Protein AF-A0A3M1QAC5-F1 (afdb_monomer_lite)

pLDDT: mean 82.65, std 20.62, range [29.58, 98.56]

Sequence (213 aa):
MLVIYGDDQDYAYTWHRGIADINNDGLWEVVIPATRYFSWGKYMLVSPFDVDGDGITQLPDNCPLVANADQADADGDGRGDACATDWDGDGIDDAGDCAPATSRGGPPGPVEGLTYSAGSTSEITWQPAAFADRYDVLRGDVAGLASGDYGACRTAEDPDPTDTVFDDLEVPPAGTAWTWLVRARNDTCGLAGSWGTTSSGDERVNVNPAGCP

Structure (mmCIF, N/CA/C/O backbone):
data_AF-A0A3M1QAC5-F1
#
_entry.id   AF-A0A3M1QAC5-F1
#
loop_
_atom_site.group_PDB
_atom_site.id
_atom_site.type_symbol
_atom_site.label_atom_id
_atom_site.label_alt_id
_atom_site.label_comp_id
_atom_site.label_asym_id
_atom_site.label_entity_id
_atom_site.label_seq_id
_atom_site.pdbx_PDB_ins_code
_atom_site.Cartn_x
_atom_site.Cartn_y
_atom_site.Cartn_z
_atom_site.occupancy
_atom_site.B_iso_or_equiv
_atom_site.auth_seq_id
_atom_site.auth_comp_id
_atom_site.auth_asym_id
_atom_site.auth_atom_id
_atom_site.pdbx_PDB_model_num
ATOM 1 N N . MET A 1 1 ? 32.054 -16.516 4.686 1.00 35.59 1 MET A N 1
ATOM 2 C CA . MET A 1 1 ? 33.483 -16.863 4.905 1.00 35.59 1 MET A CA 1
ATOM 3 C C . MET A 1 1 ? 34.324 -15.666 4.490 1.00 35.59 1 MET A C 1
ATOM 5 O O . MET A 1 1 ? 34.122 -15.168 3.396 1.00 35.59 1 MET A O 1
ATOM 9 N N . LEU A 1 2 ? 35.207 -15.177 5.361 1.00 29.58 2 LEU A N 1
ATOM 10 C CA . LEU A 1 2 ? 36.045 -13.996 5.128 1.00 29.58 2 LEU A CA 1
ATOM 11 C C . LEU A 1 2 ? 37.332 -14.376 4.379 1.00 29.58 2 LEU A C 1
ATOM 13 O O . LEU A 1 2 ? 38.021 -15.304 4.797 1.00 29.58 2 LEU A O 1
ATOM 17 N N . VAL A 1 3 ? 37.698 -13.624 3.338 1.00 34.47 3 VAL A N 1
ATOM 18 C CA . VAL A 1 3 ? 39.048 -13.649 2.750 1.00 34.47 3 VAL A CA 1
ATOM 19 C C . VAL A 1 3 ? 39.591 -12.219 2.746 1.00 34.47 3 VAL A C 1
ATOM 21 O O . VAL A 1 3 ? 39.020 -11.347 2.101 1.00 34.47 3 VAL A O 1
ATOM 24 N N . ILE A 1 4 ? 40.684 -11.982 3.479 1.00 33.12 4 ILE A N 1
ATOM 25 C CA . ILE A 1 4 ? 41.440 -10.717 3.502 1.00 33.12 4 ILE A CA 1
ATOM 26 C C . ILE A 1 4 ? 42.822 -10.978 2.895 1.00 33.12 4 ILE A C 1
ATOM 28 O O . ILE A 1 4 ? 43.464 -11.963 3.257 1.00 33.12 4 ILE A O 1
ATOM 32 N N . TYR A 1 5 ? 43.315 -10.059 2.062 1.00 34.28 5 TYR A N 1
ATOM 33 C CA . TYR A 1 5 ? 44.754 -9.859 1.857 1.00 34.28 5 TYR A CA 1
ATOM 34 C C . TYR A 1 5 ? 45.110 -8.389 2.116 1.00 34.28 5 TYR A C 1
ATOM 36 O O . TYR A 1 5 ? 44.305 -7.503 1.835 1.00 34.28 5 TYR A O 1
ATOM 44 N N . GLY A 1 6 ? 46.272 -8.178 2.741 1.00 30.28 6 GLY A N 1
ATOM 45 C CA . GLY A 1 6 ? 46.734 -6.901 3.285 1.00 30.28 6 GLY A CA 1
ATOM 46 C C . GLY A 1 6 ? 47.490 -6.012 2.297 1.00 30.28 6 GLY A C 1
ATOM 47 O O . GLY A 1 6 ? 47.928 -6.463 1.241 1.00 30.28 6 GLY A O 1
ATOM 48 N N . ASP A 1 7 ? 47.620 -4.751 2.699 1.00 49.81 7 ASP A N 1
ATOM 49 C CA . ASP A 1 7 ? 48.444 -3.711 2.082 1.00 49.81 7 ASP A CA 1
ATOM 50 C C . ASP A 1 7 ? 49.922 -3.945 2.428 1.00 49.81 7 ASP A C 1
ATOM 52 O O . ASP A 1 7 ? 50.220 -4.282 3.574 1.00 49.81 7 ASP A O 1
ATOM 56 N N . ASP A 1 8 ? 50.826 -3.774 1.465 1.00 36.59 8 ASP A N 1
ATOM 57 C CA . ASP A 1 8 ? 52.083 -3.071 1.718 1.00 36.59 8 ASP A CA 1
ATOM 58 C C . ASP A 1 8 ? 52.856 -2.782 0.423 1.00 36.59 8 ASP A C 1
ATOM 60 O O . ASP A 1 8 ? 52.757 -3.477 -0.588 1.00 36.59 8 ASP A O 1
ATOM 64 N N . GLN A 1 9 ? 53.626 -1.704 0.527 1.00 42.81 9 GLN A N 1
ATOM 65 C CA . GLN A 1 9 ? 54.637 -1.164 -0.376 1.00 42.81 9 GLN A CA 1
ATOM 66 C C . GLN A 1 9 ? 55.294 -2.174 -1.343 1.00 42.81 9 GLN A C 1
ATOM 68 O O . GLN A 1 9 ? 55.731 -3.254 -0.956 1.00 42.81 9 GLN A O 1
ATOM 73 N N . ASP A 1 10 ? 55.509 -1.692 -2.570 1.00 38.03 10 ASP A N 1
ATOM 74 C CA . ASP A 1 10 ? 56.452 -2.197 -3.574 1.00 38.03 10 ASP A CA 1
ATOM 75 C C . ASP A 1 10 ? 56.088 -3.468 -4.382 1.00 38.03 10 ASP A C 1
ATOM 77 O O . ASP A 1 10 ? 56.194 -4.612 -3.958 1.00 38.03 10 ASP A O 1
ATOM 81 N N . TYR A 1 11 ? 55.787 -3.209 -5.664 1.00 39.69 11 TYR A N 1
ATOM 82 C CA . TYR A 1 11 ? 56.046 -4.050 -6.842 1.00 39.69 11 TYR A CA 1
ATOM 83 C C . TYR A 1 11 ? 55.678 -5.548 -6.783 1.00 39.69 11 TYR A C 1
ATOM 85 O O . TYR A 1 11 ? 56.567 -6.393 -6.788 1.00 39.69 11 TYR A O 1
ATOM 93 N N . ALA A 1 12 ? 54.395 -5.900 -6.942 1.00 30.38 12 ALA A N 1
ATOM 94 C CA . ALA A 1 12 ? 53.979 -7.095 -7.701 1.00 30.38 12 ALA A CA 1
ATOM 95 C C . ALA A 1 12 ? 52.454 -7.157 -7.891 1.00 30.38 12 ALA A C 1
ATOM 97 O O . ALA A 1 12 ? 51.683 -7.096 -6.940 1.00 30.38 12 ALA A O 1
ATOM 98 N N . TYR A 1 13 ? 52.013 -7.331 -9.138 1.00 35.19 13 TYR A N 1
ATOM 99 C CA . TYR A 1 13 ? 50.622 -7.627 -9.480 1.00 35.19 13 TYR A CA 1
ATOM 100 C C . TYR A 1 13 ? 50.235 -9.032 -8.992 1.00 35.19 13 TYR A C 1
ATOM 102 O O . TYR A 1 13 ? 50.780 -10.012 -9.497 1.00 35.19 13 TYR A O 1
ATOM 110 N N . THR A 1 14 ? 49.239 -9.145 -8.108 1.00 30.45 14 THR A N 1
ATOM 111 C CA . THR A 1 14 ? 48.529 -10.412 -7.848 1.00 30.45 14 THR A CA 1
ATOM 112 C C . THR A 1 14 ? 47.075 -10.157 -7.433 1.00 30.45 14 THR A C 1
ATOM 114 O O . THR A 1 14 ? 46.762 -9.171 -6.781 1.00 30.45 14 THR A O 1
ATOM 117 N N . TRP A 1 15 ? 46.175 -11.014 -7.914 1.00 30.78 15 TRP A N 1
ATOM 118 C CA . TRP A 1 15 ? 44.731 -10.801 -8.032 1.00 30.78 15 TRP A CA 1
ATOM 119 C C . TRP A 1 15 ? 43.967 -10.879 -6.700 1.00 30.78 15 TRP A C 1
ATOM 121 O O . TRP A 1 15 ? 44.097 -11.868 -5.984 1.00 30.78 15 TRP A O 1
ATOM 131 N N . HIS A 1 16 ? 43.062 -9.926 -6.441 1.00 39.56 16 HIS A N 1
ATOM 132 C CA . HIS A 1 16 ? 42.044 -10.040 -5.389 1.00 39.56 16 HIS A CA 1
ATOM 133 C C . HIS A 1 16 ? 40.655 -10.095 -6.033 1.00 39.56 16 HIS A C 1
ATOM 135 O O . HIS A 1 16 ? 40.128 -9.078 -6.474 1.00 39.56 16 HIS A O 1
ATOM 141 N N . ARG A 1 17 ? 40.082 -11.298 -6.140 1.00 45.41 17 ARG A N 1
ATOM 142 C CA . ARG A 1 17 ? 38.654 -11.502 -6.417 1.00 45.41 17 ARG A CA 1
ATOM 143 C C . ARG A 1 17 ? 38.055 -12.118 -5.160 1.00 45.41 17 ARG A C 1
ATOM 145 O O . ARG A 1 17 ? 38.325 -13.282 -4.873 1.00 45.41 17 ARG A O 1
ATOM 152 N N . GLY A 1 18 ? 37.328 -11.323 -4.384 1.00 50.09 18 GLY A N 1
ATOM 153 C CA . GLY A 1 18 ? 36.496 -11.837 -3.300 1.00 50.09 18 GLY A CA 1
ATOM 154 C C . GLY A 1 18 ? 35.123 -12.152 -3.873 1.00 50.09 18 GLY A C 1
ATOM 155 O O . GLY A 1 18 ? 34.502 -11.255 -4.433 1.00 50.09 18 GLY A O 1
ATOM 156 N N . ILE A 1 19 ? 34.700 -13.410 -3.788 1.00 53.22 19 ILE A N 1
ATOM 157 C CA . ILE A 1 19 ? 33.322 -13.818 -4.058 1.00 53.22 19 ILE A CA 1
ATOM 158 C C . ILE A 1 19 ? 32.710 -14.110 -2.687 1.00 53.22 19 ILE A C 1
ATOM 160 O O . ILE A 1 19 ? 33.187 -15.009 -1.989 1.00 53.22 19 ILE A O 1
ATOM 164 N N . ALA A 1 20 ? 31.740 -13.316 -2.259 1.00 58.91 20 ALA A N 1
ATOM 165 C CA . ALA A 1 20 ? 31.074 -13.468 -0.970 1.00 58.91 20 ALA A CA 1
ATOM 166 C C . ALA A 1 20 ? 29.625 -13.044 -1.136 1.00 58.91 20 ALA A C 1
ATOM 168 O O . ALA A 1 20 ? 29.433 -12.020 -1.763 1.00 58.91 20 ALA A O 1
ATOM 169 N N . ASP A 1 21 ? 28.704 -13.824 -0.567 1.00 57.31 21 ASP A N 1
ATOM 170 C CA . ASP A 1 21 ? 27.307 -13.449 -0.323 1.00 57.31 21 ASP A CA 1
ATOM 171 C C . ASP A 1 21 ? 27.286 -12.427 0.832 1.00 57.31 21 ASP A C 1
ATOM 173 O O . ASP A 1 21 ? 27.441 -12.801 2.004 1.00 57.31 21 ASP A O 1
ATOM 177 N N . ILE A 1 22 ? 27.313 -11.131 0.509 1.00 59.62 22 ILE A N 1
ATOM 178 C CA . ILE A 1 22 ? 27.511 -10.045 1.489 1.00 59.62 22 ILE A CA 1
ATOM 179 C C . ILE A 1 22 ? 26.185 -9.660 2.150 1.00 59.62 22 ILE A C 1
ATOM 181 O O . ILE A 1 22 ? 26.189 -9.257 3.318 1.00 59.62 22 ILE A O 1
ATOM 185 N N . ASN A 1 23 ? 25.069 -9.793 1.437 1.00 53.09 23 ASN A N 1
ATOM 186 C CA . ASN A 1 23 ? 23.731 -9.444 1.915 1.00 53.09 23 ASN A CA 1
ATOM 187 C C . ASN A 1 23 ? 22.867 -10.666 2.311 1.00 53.09 23 ASN A C 1
ATOM 189 O O . ASN A 1 23 ? 21.775 -10.475 2.845 1.00 53.09 23 ASN A O 1
ATOM 193 N N . ASN A 1 24 ? 23.381 -11.892 2.160 1.00 52.00 24 ASN A N 1
ATOM 194 C CA . ASN A 1 24 ? 22.738 -13.161 2.513 1.00 52.00 24 ASN A CA 1
ATOM 195 C C . ASN A 1 24 ? 21.430 -13.420 1.740 1.00 52.00 24 ASN A C 1
ATOM 197 O O . ASN A 1 24 ? 20.469 -13.955 2.305 1.00 52.00 24 ASN A O 1
ATOM 201 N N . ASP A 1 25 ? 21.395 -13.044 0.459 1.00 63.62 25 ASP A N 1
ATOM 202 C CA . ASP A 1 25 ? 20.285 -13.316 -0.465 1.00 63.62 25 ASP A CA 1
ATOM 203 C C . ASP A 1 25 ? 20.461 -14.631 -1.257 1.00 63.62 25 ASP A C 1
ATOM 205 O O . ASP A 1 25 ? 19.557 -15.065 -1.976 1.00 63.62 25 ASP A O 1
ATOM 209 N N . GLY A 1 26 ? 21.592 -15.320 -1.069 1.00 59.00 26 GLY A N 1
ATOM 210 C CA . GLY A 1 26 ? 21.917 -16.573 -1.746 1.00 59.00 26 GLY A CA 1
ATOM 211 C C . GLY A 1 26 ? 22.586 -16.395 -3.111 1.00 59.00 26 GLY A C 1
ATOM 212 O O . GLY A 1 26 ? 22.911 -17.402 -3.756 1.00 59.00 26 GLY A O 1
ATOM 213 N N . LEU A 1 27 ? 22.828 -15.158 -3.552 1.00 56.38 27 LEU A N 1
ATOM 214 C CA . LEU A 1 27 ? 23.652 -14.817 -4.704 1.00 56.38 27 LEU A CA 1
ATOM 215 C C . LEU A 1 27 ? 25.063 -14.443 -4.241 1.00 56.38 27 LEU A C 1
ATOM 217 O O . LEU A 1 27 ? 25.310 -14.024 -3.120 1.00 56.38 27 LEU A O 1
ATOM 221 N N . TRP A 1 28 ? 26.040 -14.673 -5.112 1.00 59.53 28 TRP A N 1
ATOM 222 C CA . TRP A 1 28 ? 27.439 -14.417 -4.794 1.00 59.53 28 TRP A CA 1
ATOM 223 C C . TRP A 1 28 ? 27.892 -13.101 -5.433 1.00 59.53 28 TRP A C 1
ATOM 225 O O . TRP A 1 28 ? 27.991 -13.024 -6.660 1.00 59.53 28 TRP A O 1
ATOM 235 N N . GLU A 1 29 ? 28.247 -12.090 -4.641 1.00 63.06 29 GLU A N 1
ATOM 236 C CA . GLU A 1 29 ? 28.743 -10.812 -5.156 1.00 63.06 29 GLU A CA 1
ATOM 237 C C . GLU A 1 29 ? 30.256 -10.834 -5.423 1.00 63.06 29 GLU A C 1
ATOM 239 O O . GLU A 1 29 ? 31.039 -11.509 -4.746 1.00 63.06 29 GLU A O 1
ATOM 244 N N . VAL A 1 30 ? 30.694 -10.065 -6.430 1.00 59.97 30 VAL A N 1
ATOM 245 C CA . VAL A 1 30 ? 32.108 -9.936 -6.814 1.00 59.97 30 VAL A CA 1
ATOM 246 C C . VAL A 1 30 ? 32.674 -8.610 -6.314 1.00 59.97 30 VAL A C 1
ATOM 248 O O . VAL A 1 30 ? 32.298 -7.535 -6.779 1.00 59.97 30 VAL A O 1
ATOM 251 N N . VAL A 1 31 ? 33.674 -8.683 -5.437 1.00 53.50 31 VAL A N 1
ATOM 252 C CA . VAL A 1 31 ? 34.461 -7.523 -5.004 1.00 53.50 31 VAL A CA 1
ATOM 253 C C . VAL A 1 31 ? 35.668 -7.363 -5.931 1.00 53.50 31 VAL A C 1
ATOM 255 O O . VAL A 1 31 ? 36.610 -8.160 -5.874 1.00 53.50 31 VAL A O 1
ATOM 258 N N . ILE A 1 32 ? 35.654 -6.333 -6.786 1.00 49.81 32 ILE A N 1
ATOM 259 C CA . ILE A 1 32 ? 36.793 -5.971 -7.645 1.00 49.81 32 ILE A CA 1
ATOM 260 C C . ILE A 1 32 ? 37.495 -4.730 -7.067 1.00 49.81 32 ILE A C 1
ATOM 262 O O . ILE A 1 32 ? 36.862 -3.680 -6.930 1.00 49.81 32 ILE A O 1
ATOM 266 N N . PRO A 1 33 ? 38.805 -4.780 -6.761 1.00 44.31 33 PRO A N 1
ATOM 267 C CA . PRO A 1 33 ? 39.559 -3.580 -6.419 1.00 44.31 33 PRO A CA 1
ATOM 268 C C . PRO A 1 33 ? 39.770 -2.722 -7.675 1.00 44.31 33 PRO A C 1
ATOM 270 O O . PRO A 1 33 ? 40.440 -3.128 -8.630 1.00 44.31 33 PRO A O 1
ATOM 273 N N . ALA A 1 34 ? 39.205 -1.515 -7.686 1.00 44.12 34 ALA A N 1
ATOM 274 C CA . ALA A 1 34 ? 39.402 -0.553 -8.763 1.00 44.12 34 ALA A CA 1
ATOM 275 C C . ALA A 1 34 ? 40.861 -0.063 -8.769 1.00 44.12 34 ALA A C 1
ATOM 277 O O . ALA A 1 34 ? 41.242 0.789 -7.975 1.00 44.12 34 ALA A O 1
ATOM 278 N N . THR A 1 35 ? 41.694 -0.578 -9.674 1.00 45.44 35 THR A N 1
ATOM 279 C CA . THR A 1 35 ? 43.112 -0.178 -9.766 1.00 45.44 35 THR A CA 1
ATOM 280 C C . THR A 1 35 ? 43.406 0.889 -10.824 1.00 45.44 35 THR A C 1
ATOM 282 O O . THR A 1 35 ? 44.578 1.107 -11.122 1.00 45.44 35 THR A O 1
ATOM 285 N N . ARG A 1 36 ? 42.415 1.601 -11.399 1.00 44.81 36 ARG A N 1
ATOM 286 C CA . ARG A 1 36 ? 42.717 2.607 -12.450 1.00 44.81 36 ARG A CA 1
ATOM 287 C C . ARG A 1 36 ? 41.940 3.927 -12.534 1.00 44.81 36 ARG A C 1
ATOM 289 O O . ARG A 1 36 ? 42.232 4.650 -13.479 1.00 44.81 36 ARG A O 1
ATOM 296 N N . TYR A 1 37 ? 41.049 4.313 -11.614 1.00 45.47 37 TYR A N 1
ATOM 297 C CA . TYR A 1 37 ? 40.271 5.548 -11.863 1.00 45.47 37 TYR A CA 1
ATOM 298 C C . TYR A 1 37 ? 40.165 6.622 -10.777 1.00 45.47 37 TYR A C 1
ATOM 300 O O . TYR A 1 37 ? 39.909 7.759 -11.155 1.00 45.47 37 TYR A O 1
ATOM 308 N N . PHE A 1 38 ? 40.435 6.380 -9.488 1.00 42.06 38 PHE A N 1
ATOM 309 C CA . PHE A 1 38 ? 40.300 7.455 -8.490 1.00 42.06 38 PHE A CA 1
ATOM 310 C C . PHE A 1 38 ? 41.330 7.346 -7.360 1.00 42.06 38 PHE A C 1
ATOM 312 O O . PHE A 1 38 ? 41.546 6.279 -6.795 1.00 42.06 38 PHE A O 1
ATOM 319 N N . SER A 1 39 ? 41.989 8.465 -7.050 1.00 45.19 39 SER A N 1
ATOM 320 C CA . SER A 1 39 ? 43.129 8.576 -6.126 1.00 45.19 39 SER A CA 1
ATOM 321 C C . SER A 1 39 ? 42.757 8.644 -4.639 1.00 45.19 39 SER A C 1
ATOM 323 O O . SER A 1 39 ? 43.615 8.936 -3.812 1.00 45.19 39 SER A O 1
ATOM 325 N N . TRP A 1 40 ? 41.510 8.341 -4.278 1.00 35.62 40 TRP A N 1
ATOM 326 C CA . TRP A 1 40 ? 41.069 8.191 -2.891 1.00 35.62 40 TRP A CA 1
ATOM 327 C C . TRP A 1 40 ? 40.097 7.011 -2.857 1.00 35.62 40 TRP A C 1
ATOM 329 O O . TRP A 1 40 ? 39.046 7.058 -3.492 1.00 35.62 40 TRP A O 1
ATOM 339 N N . GLY A 1 41 ? 40.519 5.911 -2.230 1.00 48.66 41 GLY A N 1
ATOM 340 C CA . GLY A 1 41 ? 39.926 4.585 -2.405 1.00 48.66 41 GLY A CA 1
ATOM 341 C C . GLY A 1 41 ? 38.413 4.518 -2.188 1.00 48.66 41 GLY A C 1
ATOM 342 O O . GLY A 1 41 ? 37.883 5.094 -1.241 1.00 48.66 41 GLY A O 1
ATOM 343 N N . LYS A 1 42 ? 37.726 3.757 -3.045 1.00 47.56 42 LYS A N 1
ATOM 344 C CA . LYS A 1 42 ? 36.393 3.212 -2.766 1.00 47.56 42 LYS A CA 1
ATOM 345 C C . LYS A 1 42 ? 36.095 2.047 -3.713 1.00 47.56 42 LYS A C 1
ATOM 347 O O . LYS A 1 42 ? 36.255 2.164 -4.923 1.00 47.56 42 LYS A O 1
ATOM 352 N N . TYR A 1 43 ? 35.721 0.915 -3.131 1.00 43.44 43 TYR A N 1
ATOM 353 C CA . TYR A 1 43 ? 35.305 -0.312 -3.809 1.00 43.44 43 TYR A CA 1
ATOM 354 C C . TYR A 1 43 ? 34.039 -0.060 -4.649 1.00 43.44 43 TYR A C 1
ATOM 356 O O . TYR A 1 43 ? 33.152 0.659 -4.192 1.00 43.44 43 TYR A O 1
ATOM 364 N N . MET A 1 44 ? 33.940 -0.647 -5.849 1.00 43.44 44 MET A N 1
ATOM 365 C CA . MET A 1 44 ? 32.671 -0.741 -6.582 1.00 43.44 44 MET A CA 1
ATOM 366 C C . MET A 1 44 ? 32.021 -2.080 -6.242 1.00 43.44 44 MET A C 1
ATOM 368 O O . MET A 1 44 ? 32.604 -3.133 -6.496 1.00 43.44 44 MET A O 1
ATOM 372 N N . LEU A 1 45 ? 30.832 -2.022 -5.650 1.00 48.41 45 LEU A N 1
ATOM 373 C CA . LEU A 1 45 ? 29.946 -3.167 -5.499 1.00 48.41 45 LEU A CA 1
ATOM 374 C C . LEU A 1 45 ? 29.141 -3.260 -6.798 1.00 48.41 45 LEU A C 1
ATOM 376 O O . LEU A 1 45 ? 28.384 -2.345 -7.108 1.00 48.41 45 LEU A O 1
ATOM 380 N N . VAL A 1 46 ? 29.345 -4.316 -7.583 1.00 49.69 46 VAL A N 1
ATOM 381 C CA . VAL A 1 46 ? 28.415 -4.668 -8.662 1.00 49.69 46 VAL A CA 1
ATOM 382 C C . VAL A 1 46 ? 27.503 -5.726 -8.069 1.00 49.69 46 VAL A C 1
ATOM 384 O O . VAL A 1 46 ? 27.908 -6.881 -7.951 1.00 49.69 46 VAL A O 1
ATOM 387 N N . SER A 1 47 ? 26.318 -5.312 -7.628 1.00 54.16 47 SER A N 1
ATOM 388 C CA . SER A 1 47 ? 25.258 -6.265 -7.320 1.00 54.16 47 SER A CA 1
ATOM 389 C C . SER A 1 47 ? 24.728 -6.797 -8.656 1.00 54.16 47 SER A C 1
ATOM 391 O O . SER A 1 47 ? 24.300 -5.985 -9.477 1.00 54.16 47 SER A O 1
ATOM 393 N N . PRO A 1 48 ? 24.785 -8.111 -8.934 1.00 66.12 48 PRO A N 1
ATOM 394 C CA . PRO A 1 48 ? 24.213 -8.700 -10.143 1.00 66.12 48 PRO A CA 1
ATOM 395 C C . PRO A 1 48 ? 22.684 -8.842 -10.042 1.00 66.12 48 PRO A C 1
ATOM 397 O O . PRO A 1 48 ? 22.124 -9.764 -10.624 1.00 66.12 48 PRO A O 1
ATOM 400 N N . PHE A 1 49 ? 22.026 -7.983 -9.262 1.00 78.50 49 PHE A N 1
ATOM 401 C CA . PHE A 1 49 ? 20.590 -8.055 -9.051 1.00 78.50 49 PHE A CA 1
ATOM 402 C C . PHE A 1 49 ? 19.860 -7.708 -10.350 1.00 78.50 49 PHE A C 1
ATOM 404 O O . PHE A 1 49 ? 20.317 -6.863 -11.122 1.00 78.50 49 PHE A O 1
ATOM 411 N N . ASP A 1 50 ? 18.762 -8.407 -10.572 1.00 87.81 50 ASP A N 1
ATOM 412 C CA . ASP A 1 50 ? 17.816 -8.276 -11.674 1.00 87.81 50 ASP A CA 1
ATOM 413 C C . ASP A 1 50 ? 16.454 -8.355 -10.970 1.00 87.81 50 ASP A C 1
ATOM 415 O O . ASP A 1 50 ? 16.040 -9.434 -10.535 1.00 87.81 50 ASP A O 1
ATOM 419 N N . VAL A 1 51 ? 15.892 -7.186 -10.640 1.00 89.31 51 VAL A N 1
ATOM 420 C CA . VAL A 1 51 ? 14.707 -7.064 -9.773 1.00 89.31 51 VAL A CA 1
ATOM 421 C C . VAL A 1 51 ? 13.464 -7.557 -10.499 1.00 89.31 51 VAL A C 1
ATOM 423 O O . VAL A 1 51 ? 12.603 -8.185 -9.882 1.00 89.31 51 VAL A O 1
ATOM 426 N N . ASP A 1 52 ? 13.356 -7.241 -11.783 1.00 92.00 52 ASP A N 1
ATOM 427 C CA . ASP A 1 52 ? 12.168 -7.477 -12.594 1.00 92.00 52 ASP A CA 1
ATOM 428 C C . ASP A 1 52 ? 12.244 -8.783 -13.404 1.00 92.00 52 ASP A C 1
ATOM 430 O O . ASP A 1 52 ? 11.222 -9.275 -13.893 1.00 92.00 52 ASP A O 1
ATOM 434 N N . GLY A 1 53 ? 13.417 -9.421 -13.441 1.00 94.31 53 GLY A N 1
ATOM 435 C CA . GLY A 1 53 ? 13.635 -10.758 -13.973 1.00 94.31 53 GLY A CA 1
ATOM 436 C C . GLY A 1 53 ? 13.691 -10.804 -15.495 1.00 94.31 53 GLY A C 1
ATOM 437 O O . GLY A 1 53 ? 13.346 -11.840 -16.080 1.00 94.31 53 GLY A O 1
ATOM 438 N N . ASP A 1 54 ? 14.077 -9.708 -16.143 1.00 95.75 54 ASP A N 1
ATOM 439 C CA . ASP A 1 54 ? 14.098 -9.590 -17.601 1.00 95.75 54 ASP A CA 1
ATOM 440 C C . ASP A 1 54 ? 15.412 -10.082 -18.247 1.00 95.75 54 ASP A C 1
ATOM 442 O O . ASP A 1 54 ? 15.485 -10.289 -19.465 1.00 95.75 54 ASP A O 1
ATOM 446 N N . GLY A 1 55 ? 16.424 -10.382 -17.424 1.00 92.94 55 GLY A N 1
ATOM 447 C CA . GLY A 1 55 ? 17.740 -10.856 -17.838 1.00 92.94 55 GLY A CA 1
ATOM 448 C C . GLY A 1 55 ? 18.809 -9.764 -17.957 1.00 92.94 55 GLY A C 1
ATOM 449 O O . GLY A 1 55 ? 19.945 -10.088 -18.337 1.00 92.94 55 GLY A O 1
ATOM 450 N N . ILE A 1 56 ? 18.489 -8.511 -17.632 1.00 90.31 56 ILE A N 1
ATOM 451 C CA . ILE A 1 56 ? 19.391 -7.362 -17.560 1.00 90.31 56 ILE A CA 1
ATOM 452 C C . ILE A 1 56 ? 19.590 -6.984 -16.085 1.00 90.31 56 ILE A C 1
ATOM 454 O O . ILE A 1 56 ? 18.691 -7.029 -15.259 1.00 90.31 56 ILE A O 1
ATOM 458 N N . THR A 1 57 ? 20.828 -6.677 -15.690 1.00 89.00 57 THR A N 1
ATOM 459 C CA . THR A 1 57 ? 21.092 -6.287 -14.296 1.00 89.00 57 THR A CA 1
ATOM 460 C C . THR A 1 57 ? 20.783 -4.813 -14.066 1.00 89.00 57 THR A C 1
ATOM 462 O O . THR A 1 57 ? 20.922 -4.003 -14.973 1.00 89.00 57 THR A O 1
ATOM 465 N N . GLN A 1 58 ? 20.505 -4.433 -12.817 1.00 84.19 58 GLN A N 1
ATOM 466 C CA . GLN A 1 58 ? 20.073 -3.077 -12.425 1.00 84.19 58 GLN A CA 1
ATOM 467 C C . GLN A 1 58 ? 20.942 -1.905 -12.927 1.00 84.19 58 GLN A C 1
ATOM 469 O O . GLN A 1 58 ? 20.481 -0.772 -12.969 1.00 84.19 58 GLN A O 1
ATOM 474 N N . LEU A 1 59 ? 22.230 -2.126 -13.221 1.00 86.06 59 LEU A N 1
ATOM 475 C CA . LEU A 1 59 ? 23.138 -1.055 -13.661 1.00 86.06 59 LEU A CA 1
ATOM 476 C C . LEU A 1 59 ? 23.017 -0.714 -15.157 1.00 86.06 59 LEU A C 1
ATOM 478 O O . LEU A 1 59 ? 23.032 0.474 -15.474 1.00 86.06 59 LEU A O 1
ATOM 482 N N . PRO A 1 60 ? 23.022 -1.693 -16.085 1.00 91.56 60 PRO A N 1
ATOM 483 C CA . PRO A 1 60 ? 22.758 -1.436 -17.503 1.00 91.56 60 PRO A CA 1
ATOM 484 C C . PRO A 1 60 ? 21.277 -1.291 -17.867 1.00 91.56 60 PRO A C 1
ATOM 486 O O . PRO A 1 60 ? 21.017 -0.898 -18.999 1.00 91.56 60 PRO A O 1
ATOM 489 N N . ASP A 1 61 ? 20.361 -1.627 -16.963 1.00 94.44 61 ASP A N 1
ATOM 490 C CA . ASP A 1 61 ? 18.923 -1.623 -17.212 1.00 94.44 61 ASP A CA 1
ATOM 491 C C . ASP A 1 61 ? 18.337 -0.203 -17.311 1.00 94.44 61 ASP A C 1
ATOM 493 O O . ASP A 1 61 ? 18.497 0.613 -16.397 1.00 94.44 61 ASP A O 1
ATOM 497 N N . ASN A 1 62 ? 17.674 0.102 -18.429 1.00 96.62 62 ASN A N 1
ATOM 498 C CA . ASN A 1 62 ? 16.988 1.377 -18.642 1.00 96.62 62 ASN A CA 1
ATOM 499 C C . ASN A 1 62 ? 15.566 1.428 -18.049 1.00 96.62 62 ASN A C 1
ATOM 501 O O . ASN A 1 62 ? 14.972 2.509 -18.044 1.00 96.62 62 ASN A O 1
ATOM 505 N N . CYS A 1 63 ? 15.055 0.317 -17.509 1.00 96.62 63 CYS A N 1
ATOM 506 C CA . CYS A 1 63 ? 13.829 0.233 -16.715 1.00 96.62 63 CYS A CA 1
ATOM 507 C C . CYS A 1 63 ? 13.983 -0.738 -15.528 1.00 96.62 63 CYS A C 1
ATOM 509 O O . CYS A 1 63 ? 13.320 -1.764 -15.499 1.00 96.62 63 CYS A O 1
ATOM 511 N N . PRO A 1 64 ? 14.745 -0.383 -14.475 1.00 92.88 64 PRO A N 1
ATOM 512 C CA . PRO A 1 64 ? 15.192 -1.326 -13.437 1.00 92.88 64 PRO A CA 1
ATOM 513 C C . PRO A 1 64 ? 14.108 -2.077 -12.640 1.00 92.88 64 PRO A C 1
ATOM 515 O O . PRO A 1 64 ? 14.438 -2.957 -11.841 1.00 92.88 64 PRO A O 1
ATOM 518 N N . LEU A 1 65 ? 12.844 -1.669 -12.760 1.00 93.19 65 LEU A N 1
ATOM 519 C CA . LEU A 1 65 ? 11.691 -2.222 -12.045 1.00 93.19 65 LEU A CA 1
ATOM 520 C C . LEU A 1 65 ? 10.598 -2.749 -12.995 1.00 93.19 65 LEU A C 1
ATOM 522 O O . LEU A 1 65 ? 9.597 -3.290 -12.522 1.00 93.19 65 LEU A O 1
ATOM 526 N N . VAL A 1 66 ? 10.768 -2.601 -14.313 1.00 95.44 66 VAL A N 1
ATOM 527 C CA . VAL A 1 66 ? 9.759 -2.930 -15.326 1.00 95.44 66 VAL A CA 1
ATOM 528 C C . VAL A 1 66 ? 10.406 -3.719 -16.455 1.00 95.44 66 VAL A C 1
ATOM 530 O O . VAL A 1 66 ? 10.974 -3.144 -17.380 1.00 95.44 66 VAL A O 1
ATOM 533 N N . ALA A 1 67 ? 10.182 -5.033 -16.425 1.00 96.69 67 ALA A N 1
ATOM 534 C CA . ALA A 1 67 ? 10.832 -5.976 -17.323 1.00 96.69 67 ALA A CA 1
ATOM 535 C C . ALA A 1 67 ? 10.712 -5.595 -18.809 1.00 96.69 67 ALA A C 1
ATOM 537 O O . ALA A 1 67 ? 9.616 -5.609 -19.389 1.00 96.69 67 ALA A O 1
ATOM 538 N N . ASN A 1 68 ? 11.852 -5.346 -19.454 1.00 97.50 68 ASN A N 1
ATOM 539 C CA . ASN A 1 68 ? 11.957 -4.954 -20.853 1.00 97.50 68 ASN A CA 1
ATOM 540 C C . ASN A 1 68 ? 13.261 -5.476 -21.482 1.00 97.50 68 ASN A C 1
ATOM 542 O O . ASN A 1 68 ? 14.151 -4.728 -21.881 1.00 97.50 68 ASN A O 1
ATOM 546 N N . ALA A 1 69 ? 13.330 -6.797 -21.671 1.00 97.69 69 ALA A N 1
ATOM 547 C CA . ALA A 1 69 ? 14.533 -7.495 -22.139 1.00 97.69 69 ALA A CA 1
ATOM 548 C C . ALA A 1 69 ? 15.118 -7.007 -23.487 1.00 97.69 69 ALA A C 1
ATOM 550 O O . ALA A 1 69 ? 16.252 -7.348 -23.835 1.00 97.69 69 ALA A O 1
ATOM 551 N N . ASP A 1 70 ? 14.352 -6.271 -24.300 1.00 98.06 70 ASP A N 1
ATOM 552 C CA . ASP A 1 70 ? 14.828 -5.654 -25.543 1.00 98.06 70 ASP A CA 1
ATOM 553 C C . ASP A 1 70 ? 15.493 -4.283 -25.341 1.00 98.06 70 ASP A C 1
ATOM 555 O O . ASP A 1 70 ? 16.153 -3.798 -26.266 1.00 98.06 70 ASP A O 1
ATOM 559 N N . GLN A 1 71 ? 15.358 -3.703 -24.143 1.00 97.88 71 GLN A N 1
ATOM 560 C CA . GLN A 1 71 ? 15.912 -2.424 -23.702 1.00 97.88 71 GLN A CA 1
ATOM 561 C C . GLN A 1 71 ? 15.600 -1.302 -24.700 1.00 97.88 71 GLN A C 1
ATOM 563 O O . GLN A 1 71 ? 16.440 -0.445 -24.986 1.00 97.88 71 GLN A O 1
ATOM 568 N N . ALA A 1 72 ? 14.395 -1.333 -25.280 1.00 98.56 72 ALA A N 1
ATOM 569 C CA . ALA A 1 72 ? 13.946 -0.315 -26.219 1.00 98.56 72 ALA A CA 1
ATOM 570 C C . ALA A 1 72 ? 13.933 1.068 -25.547 1.00 98.56 72 ALA A C 1
ATOM 572 O O . ALA A 1 72 ? 13.423 1.219 -24.441 1.00 98.56 72 ALA A O 1
ATOM 573 N N . ASP A 1 73 ? 14.521 2.051 -26.222 1.00 98.25 73 ASP A N 1
ATOM 574 C CA . ASP A 1 73 ? 14.597 3.462 -25.830 1.00 98.25 73 ASP A CA 1
ATOM 575 C C . ASP A 1 73 ? 14.567 4.271 -27.137 1.00 98.25 73 ASP A C 1
ATOM 577 O O . ASP A 1 73 ? 15.568 4.378 -27.861 1.00 98.25 73 ASP A O 1
ATOM 581 N N . ALA A 1 74 ? 13.372 4.706 -27.537 1.00 98.12 74 ALA A N 1
ATOM 582 C CA . ALA A 1 74 ? 13.139 5.275 -28.860 1.00 98.12 74 ALA A CA 1
ATOM 583 C C . ALA A 1 74 ? 13.655 6.714 -29.005 1.00 98.12 74 ALA A C 1
ATOM 585 O O . ALA A 1 74 ? 13.958 7.139 -30.130 1.00 98.12 74 ALA A O 1
ATOM 586 N N . ASP A 1 75 ? 13.732 7.470 -27.910 1.00 97.50 75 ASP A N 1
ATOM 587 C CA . ASP A 1 75 ? 14.170 8.867 -27.909 1.00 97.50 75 ASP A CA 1
ATOM 588 C C . ASP A 1 75 ? 15.618 9.065 -27.425 1.00 97.50 75 ASP A C 1
ATOM 590 O O . ASP A 1 75 ? 16.218 10.108 -27.717 1.00 97.50 75 ASP A O 1
ATOM 594 N N . GLY A 1 76 ? 16.229 8.029 -26.849 1.00 97.19 76 GLY A N 1
ATOM 595 C CA . GLY A 1 76 ? 17.639 7.963 -26.490 1.00 97.19 76 GLY A CA 1
ATOM 596 C C . GLY A 1 76 ? 17.977 8.745 -25.227 1.00 97.19 76 GLY A C 1
ATOM 597 O O . GLY A 1 76 ? 19.107 9.244 -25.120 1.00 97.19 76 GLY A O 1
ATOM 598 N N . ASP A 1 77 ? 17.017 8.926 -24.318 1.00 96.06 77 ASP A N 1
ATOM 599 C CA . ASP A 1 77 ? 17.216 9.657 -23.066 1.00 96.06 77 ASP A CA 1
ATOM 600 C C . ASP A 1 77 ? 17.790 8.786 -21.928 1.00 96.06 77 ASP A C 1
ATOM 602 O O . ASP A 1 77 ? 18.255 9.323 -20.915 1.00 96.06 77 ASP A O 1
ATOM 606 N N . GLY A 1 78 ? 17.874 7.468 -22.142 1.00 94.94 78 GLY A N 1
ATOM 607 C CA . GLY A 1 78 ? 18.386 6.489 -21.188 1.00 94.94 78 GLY A CA 1
ATOM 608 C C . GLY A 1 78 ? 17.324 5.882 -20.269 1.00 94.94 78 GLY A C 1
ATOM 609 O O . GLY A 1 78 ? 17.689 5.053 -19.435 1.00 94.94 78 GLY A O 1
ATOM 610 N N . ARG A 1 79 ? 16.051 6.261 -20.410 1.00 95.50 79 ARG A N 1
ATOM 611 C CA . ARG A 1 79 ? 14.885 5.606 -19.809 1.00 95.50 79 ARG A CA 1
ATOM 612 C C . ARG A 1 79 ? 14.217 4.739 -20.873 1.00 95.50 79 ARG A C 1
ATOM 614 O O . ARG A 1 79 ? 13.996 5.172 -21.996 1.00 95.50 79 ARG A O 1
ATOM 621 N N . GLY A 1 80 ? 13.917 3.490 -20.538 1.00 97.88 80 GLY A N 1
ATOM 622 C CA . GLY A 1 80 ? 13.309 2.580 -21.500 1.00 97.88 80 GLY A CA 1
ATOM 623 C C . GLY A 1 80 ? 11.853 2.935 -21.807 1.00 97.88 80 GLY A C 1
ATOM 624 O O . GLY A 1 80 ? 11.113 3.440 -20.960 1.00 97.88 80 GLY A O 1
ATOM 625 N N . ASP A 1 81 ? 11.415 2.585 -23.015 1.00 98.38 81 ASP A N 1
ATOM 626 C CA . ASP A 1 81 ? 10.047 2.800 -23.498 1.00 98.38 81 ASP A CA 1
ATOM 627 C C . ASP A 1 81 ? 9.004 2.132 -22.576 1.00 98.38 81 ASP A C 1
ATOM 629 O O . ASP A 1 81 ? 7.883 2.621 -22.436 1.00 98.38 81 ASP A O 1
ATOM 633 N N . ALA A 1 82 ? 9.371 1.012 -21.942 1.00 97.62 82 ALA A N 1
ATOM 634 C CA . ALA A 1 82 ? 8.490 0.216 -21.087 1.00 97.62 82 ALA A CA 1
ATOM 635 C C . ALA A 1 82 ? 8.090 0.927 -19.788 1.00 97.62 82 ALA A C 1
ATOM 637 O O . ALA A 1 82 ? 6.963 0.766 -19.329 1.00 97.62 82 ALA A O 1
ATOM 638 N N . CYS A 1 83 ? 8.992 1.732 -19.232 1.00 96.88 83 CYS A N 1
ATOM 639 C CA . CYS A 1 83 ? 8.791 2.478 -17.998 1.00 96.88 83 CYS A CA 1
ATOM 640 C C . CYS A 1 83 ? 8.717 3.984 -18.257 1.00 96.88 83 CYS A C 1
ATOM 642 O O . CYS A 1 83 ? 8.894 4.760 -17.330 1.00 96.88 83 CYS A O 1
ATOM 644 N N . ALA A 1 84 ? 8.493 4.442 -19.495 1.00 96.88 84 ALA A N 1
ATOM 645 C CA . ALA A 1 84 ? 8.602 5.857 -19.869 1.00 96.88 84 ALA A CA 1
ATOM 646 C C . ALA A 1 84 ? 7.635 6.794 -19.115 1.00 96.88 84 ALA A C 1
ATOM 648 O O . ALA A 1 84 ? 7.943 7.970 -18.926 1.00 96.88 84 ALA A O 1
ATOM 649 N N . THR A 1 85 ? 6.472 6.291 -18.688 1.00 96.62 85 THR A N 1
ATOM 650 C CA . THR A 1 85 ? 5.453 7.073 -17.961 1.00 96.62 85 THR A CA 1
ATOM 651 C C . THR A 1 85 ? 5.182 6.590 -16.541 1.00 96.62 85 THR A C 1
ATOM 653 O O . THR A 1 85 ? 4.462 7.278 -15.830 1.00 96.62 85 THR A O 1
ATOM 656 N N . ASP A 1 86 ? 5.735 5.443 -16.157 1.00 96.62 86 ASP A N 1
ATOM 657 C CA . ASP A 1 86 ? 5.595 4.795 -14.849 1.00 96.62 86 ASP A CA 1
ATOM 658 C C . ASP A 1 86 ? 6.957 4.148 -14.546 1.00 96.62 86 ASP A C 1
ATOM 660 O O . ASP A 1 86 ? 7.301 3.108 -15.112 1.00 96.62 86 ASP A O 1
ATOM 664 N N . TRP A 1 87 ? 7.812 4.864 -13.811 1.00 95.06 87 TRP A N 1
ATOM 665 C CA . TRP A 1 87 ? 9.223 4.501 -13.624 1.00 95.06 87 TRP A CA 1
ATOM 666 C C . TRP A 1 87 ? 9.406 3.260 -12.749 1.00 95.06 87 TRP A C 1
ATOM 668 O O . TRP A 1 87 ? 10.346 2.494 -12.963 1.00 95.06 87 TRP A O 1
ATOM 678 N N . ASP A 1 88 ? 8.541 3.073 -11.756 1.00 92.94 88 ASP A N 1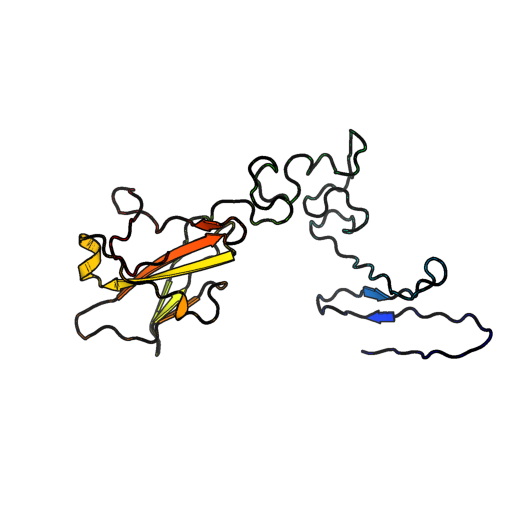
ATOM 679 C CA . ASP A 1 88 ? 8.644 1.981 -10.790 1.00 92.94 88 ASP A CA 1
ATOM 680 C C . ASP A 1 88 ? 7.636 0.848 -11.008 1.00 92.94 88 ASP A C 1
ATOM 682 O O . ASP A 1 88 ? 7.718 -0.176 -10.322 1.00 92.94 88 ASP A O 1
ATOM 686 N N . GLY A 1 89 ? 6.763 0.982 -12.008 1.00 93.69 89 GLY A N 1
ATOM 687 C CA . GLY A 1 89 ? 5.848 -0.060 -12.452 1.00 93.69 89 GLY A CA 1
ATOM 688 C C . GLY A 1 89 ? 4.718 -0.329 -11.468 1.00 93.69 89 GLY A C 1
ATOM 689 O O . GLY A 1 89 ? 4.166 -1.436 -11.465 1.00 93.69 89 GLY A O 1
ATOM 690 N N . ASP A 1 90 ? 4.396 0.623 -10.595 1.00 92.25 90 ASP A N 1
ATOM 691 C CA . ASP A 1 90 ? 3.388 0.442 -9.553 1.00 92.25 90 ASP A CA 1
ATOM 692 C C . ASP A 1 90 ? 1.944 0.624 -10.056 1.00 92.25 90 ASP A C 1
ATOM 694 O O . ASP A 1 90 ? 0.974 0.328 -9.343 1.00 92.25 90 ASP A O 1
ATOM 698 N N . GLY A 1 91 ? 1.805 0.997 -11.332 1.00 93.19 91 GLY A N 1
ATOM 699 C CA . GLY A 1 91 ? 0.543 1.178 -12.033 1.00 93.19 91 GLY A CA 1
ATOM 700 C C . GLY A 1 91 ? -0.006 2.601 -11.952 1.00 93.19 91 GLY A C 1
ATOM 701 O O . GLY A 1 91 ? -1.155 2.816 -12.363 1.00 93.19 91 GLY A O 1
ATOM 702 N N . ILE A 1 92 ? 0.765 3.555 -11.427 1.00 94.12 92 ILE A N 1
ATOM 703 C CA . ILE A 1 92 ? 0.426 4.975 -11.362 1.00 94.12 92 ILE A CA 1
ATOM 704 C C . ILE A 1 92 ? 1.405 5.754 -12.238 1.00 94.12 92 ILE A C 1
ATOM 706 O O . ILE A 1 92 ? 2.611 5.691 -12.067 1.00 94.12 92 ILE A O 1
ATOM 710 N N . ASP A 1 93 ? 0.873 6.539 -13.179 1.00 96.00 93 ASP A N 1
ATOM 711 C CA . ASP A 1 93 ? 1.723 7.395 -14.010 1.00 96.00 93 ASP A CA 1
ATOM 712 C C . ASP A 1 93 ? 2.535 8.364 -13.128 1.00 96.00 93 ASP A C 1
ATOM 714 O O . ASP A 1 93 ? 1.955 9.038 -12.270 1.00 96.00 93 ASP A O 1
ATOM 718 N N . ASP A 1 94 ? 3.819 8.571 -13.436 1.00 95.31 94 ASP A N 1
ATOM 719 C CA . ASP A 1 94 ? 4.752 9.480 -12.745 1.00 95.31 94 ASP A CA 1
ATOM 720 C C . ASP A 1 94 ? 4.157 10.870 -12.451 1.00 95.31 94 ASP A C 1
ATOM 722 O O . ASP A 1 94 ? 4.524 11.552 -11.496 1.00 95.31 94 ASP A O 1
ATOM 726 N N . ALA A 1 95 ? 3.261 11.348 -13.321 1.00 95.19 95 ALA A N 1
ATOM 727 C CA . ALA A 1 95 ? 2.617 12.653 -13.188 1.00 95.19 95 ALA A CA 1
ATOM 728 C C . ALA A 1 95 ? 1.576 12.717 -12.052 1.00 95.19 95 ALA A C 1
ATOM 730 O O . ALA A 1 95 ? 1.260 13.810 -11.573 1.00 95.19 95 ALA A O 1
ATOM 731 N N . GLY A 1 96 ? 0.997 11.575 -11.682 1.00 93.31 96 GLY A N 1
ATOM 732 C CA . GLY A 1 96 ? 0.039 11.400 -10.589 1.00 93.31 96 GLY A CA 1
ATOM 733 C C . GLY A 1 96 ? 0.614 10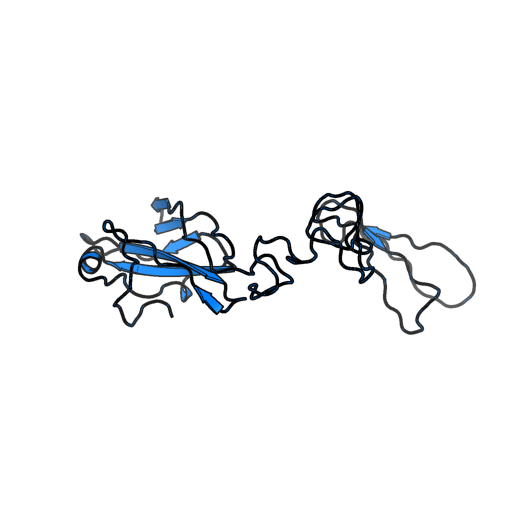.661 -9.379 1.00 93.31 96 GLY A C 1
ATOM 734 O O . GLY A 1 96 ? -0.054 10.609 -8.347 1.00 93.31 96 GLY A O 1
ATOM 735 N N . ASP A 1 97 ? 1.824 10.134 -9.507 1.00 94.25 97 ASP A N 1
ATOM 736 C CA . ASP A 1 97 ? 2.532 9.401 -8.475 1.00 94.25 97 ASP A CA 1
ATOM 737 C C . ASP A 1 97 ? 3.188 10.357 -7.452 1.00 94.25 97 ASP A C 1
ATOM 739 O O . ASP A 1 97 ? 3.904 11.308 -7.785 1.00 94.25 97 ASP A O 1
ATOM 743 N N . CYS A 1 98 ? 2.909 10.136 -6.166 1.00 95.12 98 CYS A N 1
ATOM 744 C CA . CYS A 1 98 ? 3.516 10.884 -5.063 1.00 95.12 98 CYS A CA 1
ATOM 745 C C . CYS A 1 98 ? 4.922 10.398 -4.674 1.00 95.12 98 CYS A C 1
ATOM 747 O O . CYS A 1 98 ? 5.650 11.140 -4.006 1.00 95.12 98 CYS A O 1
ATOM 749 N N . ALA A 1 99 ? 5.308 9.198 -5.094 1.00 93.06 99 ALA A N 1
ATOM 750 C CA . ALA A 1 99 ? 6.609 8.582 -4.915 1.00 93.06 99 ALA A CA 1
ATOM 751 C C . ALA A 1 99 ? 7.122 7.864 -6.197 1.00 93.06 99 ALA A C 1
ATOM 753 O O . ALA A 1 99 ? 7.423 6.681 -6.090 1.00 93.06 99 ALA A O 1
ATOM 754 N N . PRO A 1 100 ? 7.396 8.585 -7.317 1.00 92.50 100 PRO A N 1
ATOM 755 C CA . PRO A 1 100 ? 7.709 8.028 -8.658 1.00 92.50 100 PRO A CA 1
ATOM 756 C C . PRO A 1 100 ? 8.990 7.191 -8.803 1.00 92.50 100 PRO A C 1
ATOM 758 O O . PRO A 1 100 ? 9.515 7.020 -9.897 1.00 92.50 100 PRO A O 1
ATOM 761 N N . ALA A 1 101 ? 9.621 6.817 -7.698 1.00 88.00 101 ALA A N 1
ATOM 762 C CA . ALA A 1 101 ? 10.841 6.021 -7.660 1.00 88.00 101 ALA A CA 1
ATOM 763 C C . ALA A 1 101 ? 10.700 4.780 -6.773 1.00 88.00 101 ALA A C 1
ATOM 765 O O . ALA A 1 101 ? 11.694 4.112 -6.482 1.00 88.00 101 ALA A O 1
ATOM 766 N N . THR A 1 102 ? 9.500 4.519 -6.265 1.00 87.19 102 THR A N 1
ATOM 767 C CA . THR A 1 102 ? 9.196 3.461 -5.314 1.00 87.19 102 THR A CA 1
ATOM 768 C C . THR A 1 102 ? 7.766 3.005 -5.530 1.00 87.19 102 THR A C 1
ATOM 770 O O . THR A 1 102 ? 6.883 3.841 -5.609 1.00 87.19 102 THR A O 1
ATOM 773 N N . SER A 1 103 ? 7.503 1.705 -5.409 1.00 87.56 103 SER A N 1
ATOM 774 C CA . SER A 1 103 ? 6.173 1.119 -5.637 1.00 87.56 103 SER A CA 1
ATOM 775 C C . SER A 1 103 ? 5.078 1.442 -4.597 1.00 87.56 103 SER A C 1
ATOM 777 O O . SER A 1 103 ? 4.201 0.630 -4.292 1.00 87.56 103 SER A O 1
ATOM 779 N N . ARG A 1 104 ? 5.165 2.612 -3.963 1.00 88.19 104 ARG A N 1
ATOM 780 C CA . ARG A 1 104 ? 4.273 3.161 -2.940 1.00 88.19 104 ARG A CA 1
ATOM 781 C C . ARG A 1 104 ? 3.717 4.508 -3.406 1.00 88.19 104 ARG A C 1
ATOM 783 O O . ARG A 1 104 ? 3.567 5.414 -2.590 1.00 88.19 104 ARG A O 1
ATOM 790 N N . GLY A 1 105 ? 3.401 4.639 -4.686 1.00 91.69 105 GLY A N 1
ATOM 791 C CA . GLY A 1 105 ? 2.964 5.878 -5.314 1.00 91.69 105 GLY A CA 1
ATOM 792 C C . GLY A 1 105 ? 1.491 6.236 -5.140 1.00 91.69 105 GLY A C 1
ATOM 793 O O . GLY A 1 105 ? 1.029 7.291 -5.582 1.00 91.69 105 GLY A O 1
ATOM 794 N N . GLY A 1 106 ? 0.721 5.357 -4.492 1.00 92.06 106 GLY A N 1
ATOM 795 C CA . GLY A 1 106 ? -0.737 5.424 -4.490 1.00 92.06 106 GLY A CA 1
ATOM 796 C C . GLY A 1 106 ? -1.416 5.647 -3.144 1.00 92.06 106 GLY A C 1
ATOM 797 O O . GLY A 1 106 ? -0.828 5.452 -2.074 1.00 92.06 106 GLY A O 1
ATOM 798 N N . PRO A 1 107 ? -2.715 6.004 -3.167 1.00 93.69 107 PRO A N 1
ATOM 799 C CA . PRO A 1 107 ? -3.547 5.919 -1.978 1.00 93.69 107 PRO A CA 1
ATOM 800 C C . PRO A 1 107 ? -3.631 4.456 -1.510 1.00 93.69 107 PRO A C 1
ATOM 802 O O . PRO A 1 107 ? -3.886 3.571 -2.332 1.00 93.69 107 PRO A O 1
ATOM 805 N N . PRO A 1 108 ? -3.477 4.184 -0.201 1.00 95.44 108 PRO A N 1
ATOM 806 C CA . PRO A 1 108 ? -3.594 2.830 0.316 1.00 95.44 108 PRO A CA 1
ATOM 807 C C . PRO A 1 108 ? -4.943 2.190 -0.012 1.00 95.44 108 PRO A C 1
ATOM 809 O O . PRO A 1 108 ? -5.997 2.819 0.133 1.00 95.44 108 PRO A O 1
ATOM 812 N N . GLY A 1 109 ? -4.910 0.911 -0.386 1.00 94.25 109 GLY A N 1
ATOM 813 C CA . GLY A 1 109 ? -6.113 0.100 -0.560 1.00 94.25 109 GLY A CA 1
ATOM 814 C C . GLY A 1 109 ? -6.878 -0.140 0.754 1.00 94.25 109 GLY A C 1
ATOM 815 O O . GLY A 1 109 ? -6.376 0.154 1.845 1.00 94.25 109 GLY A O 1
ATOM 816 N N . PRO A 1 110 ? -8.107 -0.685 0.686 1.00 95.00 110 PRO A N 1
ATOM 817 C CA . PRO A 1 110 ? -8.816 -1.124 1.882 1.00 95.00 110 PRO A CA 1
ATOM 818 C C . PRO A 1 110 ? -8.062 -2.272 2.565 1.00 95.00 110 PRO A C 1
ATOM 820 O O . PRO A 1 110 ? -7.465 -3.121 1.905 1.00 95.00 110 PRO A O 1
ATOM 823 N N . VAL A 1 111 ? -8.125 -2.316 3.896 1.00 96.69 111 VAL A N 1
ATOM 824 C CA . VAL A 1 111 ? -7.601 -3.448 4.666 1.00 96.69 111 VAL A CA 1
ATOM 825 C C . VAL A 1 111 ? -8.626 -4.576 4.630 1.00 96.69 111 VAL A C 1
ATOM 827 O O . VAL A 1 111 ? -9.768 -4.406 5.062 1.00 96.69 111 VAL A O 1
ATOM 830 N N . GLU A 1 112 ? -8.216 -5.732 4.116 1.00 94.94 112 GLU A N 1
ATOM 831 C CA . GLU A 1 112 ? -9.069 -6.907 3.951 1.00 94.94 112 GLU A CA 1
ATOM 832 C C . GLU A 1 112 ? -8.555 -8.107 4.751 1.00 94.94 112 GLU A C 1
ATOM 834 O O . GLU A 1 112 ? -7.433 -8.131 5.258 1.00 94.94 112 GLU A O 1
ATOM 839 N N . GLY A 1 113 ? -9.402 -9.131 4.873 1.00 94.12 113 GLY A N 1
ATOM 840 C CA . GLY A 1 113 ? -9.016 -10.391 5.503 1.00 94.12 113 GLY A CA 1
ATOM 841 C C . GLY A 1 113 ? -8.733 -10.277 6.999 1.00 94.12 113 GLY A C 1
ATOM 842 O O . GLY A 1 113 ? -7.908 -11.036 7.497 1.00 94.12 113 GLY A O 1
ATOM 843 N N . LEU A 1 114 ? -9.405 -9.359 7.708 1.00 94.50 114 LEU A N 1
ATOM 844 C CA . LEU A 1 114 ? -9.296 -9.273 9.163 1.00 94.50 114 LEU A CA 1
ATOM 845 C C . LEU A 1 114 ? -9.689 -10.613 9.796 1.00 94.50 114 LEU A C 1
ATOM 847 O O . LEU A 1 114 ? -10.807 -11.102 9.599 1.00 94.50 114 LEU A O 1
ATOM 851 N N . THR A 1 115 ? -8.790 -11.183 10.588 1.00 95.00 115 THR A N 1
ATOM 852 C CA . THR A 1 115 ? -9.059 -12.363 11.406 1.00 95.00 115 THR A CA 1
ATOM 853 C C . THR A 1 115 ? -8.754 -12.086 12.869 1.00 95.00 115 THR A C 1
ATOM 855 O O . THR A 1 115 ? -8.028 -11.156 13.209 1.00 95.00 115 THR A O 1
ATOM 858 N N . TYR A 1 116 ? -9.372 -12.882 13.736 1.00 92.75 116 TYR A N 1
ATOM 859 C CA . TYR A 1 116 ? -9.246 -12.773 15.180 1.00 92.75 116 TYR A CA 1
ATOM 860 C C . TYR A 1 116 ? -8.856 -14.129 15.754 1.00 92.75 116 TYR A C 1
ATOM 862 O O . TYR A 1 116 ? -9.516 -15.137 15.473 1.00 92.75 116 TYR A O 1
ATOM 870 N N . SER A 1 117 ? -7.826 -14.135 16.592 1.00 89.75 117 SER A N 1
ATOM 871 C CA . SER A 1 117 ? -7.407 -15.294 17.367 1.00 89.75 117 SER A CA 1
ATOM 872 C C . SER A 1 117 ? -7.487 -14.969 18.857 1.00 89.75 117 SER A C 1
ATOM 874 O O . SER A 1 117 ? -6.920 -13.989 19.339 1.00 89.75 117 SER A O 1
ATOM 876 N N . ALA A 1 118 ? -8.222 -15.800 19.598 1.00 79.25 118 ALA A N 1
ATOM 877 C CA . ALA A 1 118 ? -8.340 -15.680 21.045 1.00 79.25 118 ALA A CA 1
ATOM 878 C C . ALA A 1 118 ? -7.280 -16.554 21.730 1.00 79.25 118 ALA A C 1
ATOM 880 O O . ALA A 1 118 ? -7.363 -17.785 21.680 1.00 79.25 118 ALA A O 1
ATOM 881 N N . GLY A 1 119 ? -6.312 -15.920 22.395 1.00 74.38 119 GLY A N 1
ATOM 882 C CA . GLY A 1 119 ? -5.276 -16.578 23.192 1.00 74.38 119 GLY A CA 1
ATOM 883 C C . GLY A 1 119 ? -5.212 -16.038 24.623 1.00 74.38 119 GLY A C 1
ATOM 884 O O . GLY A 1 119 ? -6.234 -15.785 25.260 1.00 74.38 119 GLY A O 1
ATOM 885 N N . SER A 1 120 ? -3.995 -15.856 25.147 1.00 70.75 120 SER A N 1
ATOM 886 C CA . SER A 1 120 ? -3.766 -15.032 26.347 1.00 70.75 120 SER A CA 1
ATOM 887 C C . SER A 1 120 ? -4.006 -13.538 26.095 1.00 70.75 120 SER A C 1
ATOM 889 O O . SER A 1 120 ? -4.170 -12.782 27.048 1.00 70.75 120 SER A O 1
ATOM 891 N N . THR A 1 121 ? -4.013 -13.142 24.823 1.00 76.44 121 THR A N 1
ATOM 892 C CA . THR A 1 121 ? -4.242 -11.800 24.281 1.00 76.44 121 THR A CA 1
ATOM 893 C C . THR A 1 121 ? -5.247 -11.909 23.132 1.00 76.44 121 THR A C 1
ATOM 895 O O . THR A 1 121 ? -5.559 -13.016 22.671 1.00 76.44 121 THR A O 1
ATOM 898 N N . SER A 1 122 ? -5.805 -10.775 22.713 1.00 86.00 122 SER A N 1
ATOM 899 C CA . SER A 1 122 ? -6.608 -10.689 21.495 1.00 86.00 122 SER A CA 1
ATOM 900 C C . SER A 1 122 ? -5.686 -10.326 20.337 1.00 86.00 122 SER A C 1
ATOM 902 O O . SER A 1 122 ? -5.236 -9.191 20.265 1.00 86.00 122 SER A O 1
ATOM 904 N N . GLU A 1 123 ? -5.406 -11.277 19.451 1.00 93.06 123 GLU A N 1
ATOM 905 C CA . GLU A 1 123 ? -4.586 -11.038 18.259 1.00 93.06 123 GLU A CA 1
ATOM 906 C C . GLU A 1 123 ? -5.511 -10.763 17.067 1.00 93.06 123 GLU A C 1
ATOM 908 O O . GLU A 1 123 ? -6.424 -11.549 16.774 1.00 93.06 123 GLU A O 1
ATOM 913 N N . ILE A 1 124 ? -5.292 -9.634 16.396 1.00 95.06 124 ILE A N 1
ATOM 914 C CA . ILE A 1 124 ? -5.967 -9.260 15.153 1.00 95.06 124 ILE A CA 1
ATOM 915 C C . ILE A 1 124 ? -4.936 -9.294 14.030 1.00 95.06 124 ILE A C 1
ATOM 917 O O . ILE A 1 124 ? -3.873 -8.701 14.161 1.00 95.06 124 ILE A O 1
ATOM 921 N N . THR A 1 125 ? -5.250 -9.955 12.919 1.00 96.69 125 THR A N 1
ATOM 922 C CA . THR A 1 125 ? -4.371 -9.994 11.737 1.00 96.69 125 THR A CA 1
ATOM 923 C C . THR A 1 125 ? -5.133 -9.622 10.475 1.00 96.69 125 THR A C 1
ATOM 925 O O . THR A 1 125 ? -6.354 -9.780 10.431 1.00 96.69 125 THR A O 1
ATOM 928 N N . TRP A 1 126 ? -4.445 -9.128 9.448 1.00 97.56 126 TRP A N 1
ATOM 929 C CA . T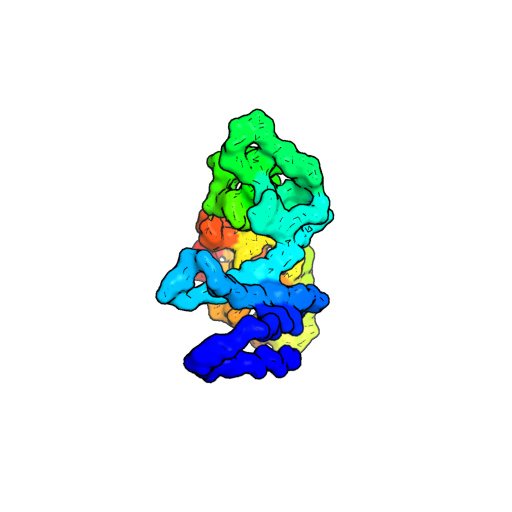RP A 1 126 ? -5.045 -8.751 8.161 1.00 97.56 126 TRP A CA 1
ATOM 930 C C . TRP A 1 126 ? -4.126 -9.068 6.976 1.00 97.56 126 TRP A C 1
ATOM 932 O O . TRP A 1 126 ? -2.989 -9.500 7.144 1.00 97.56 126 TRP A O 1
ATOM 942 N N . GLN A 1 127 ? -4.633 -8.910 5.751 1.00 97.12 127 GLN A N 1
ATOM 943 C CA . GLN A 1 127 ? -3.808 -9.009 4.544 1.00 97.12 127 GLN A CA 1
ATOM 944 C C . GLN A 1 127 ? -3.123 -7.670 4.243 1.00 97.12 127 GLN A C 1
ATOM 946 O O . GLN A 1 127 ? -3.748 -6.625 4.454 1.00 97.12 127 GLN A O 1
ATOM 951 N N . PRO A 1 128 ? -1.888 -7.672 3.703 1.00 96.00 128 PRO A N 1
ATOM 952 C CA . PRO A 1 128 ? -1.241 -6.448 3.253 1.00 96.00 128 PRO A CA 1
ATOM 953 C C . PRO A 1 128 ? -2.111 -5.685 2.248 1.00 96.00 128 PRO A C 1
ATOM 955 O O . PRO A 1 128 ? -2.597 -6.262 1.274 1.00 96.00 128 PRO A O 1
ATOM 958 N N . A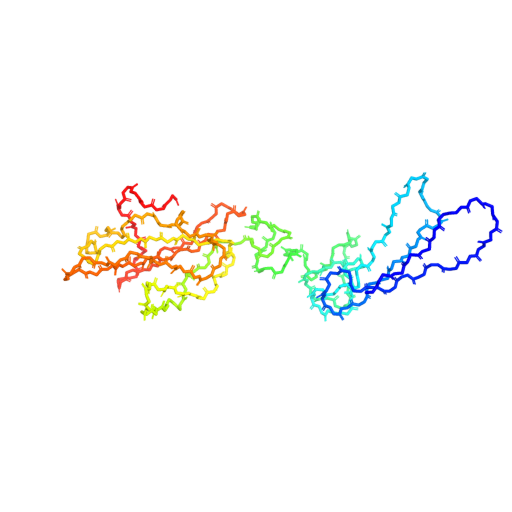LA A 1 129 ? -2.298 -4.388 2.481 1.00 95.44 129 ALA A N 1
ATOM 959 C CA . ALA A 1 129 ? -3.013 -3.517 1.558 1.00 95.44 129 ALA A CA 1
ATOM 960 C C . ALA A 1 129 ? -2.051 -2.927 0.515 1.00 95.44 129 ALA A C 1
ATOM 962 O O . ALA A 1 129 ? -0.893 -2.632 0.815 1.00 95.44 129 ALA A O 1
ATOM 963 N N . ALA A 1 130 ? -2.543 -2.725 -0.711 1.00 93.50 130 ALA A N 1
ATOM 964 C CA . ALA A 1 130 ? -1.779 -2.058 -1.765 1.00 93.50 130 ALA A CA 1
ATOM 965 C C . ALA A 1 130 ? -1.302 -0.673 -1.298 1.00 93.50 130 ALA A C 1
ATOM 967 O O . ALA A 1 130 ? -2.060 0.044 -0.639 1.00 93.50 130 ALA A O 1
ATOM 968 N N . PHE A 1 131 ? -0.059 -0.325 -1.643 1.00 94.12 131 PHE A N 1
ATOM 969 C CA . PHE A 1 131 ? 0.608 0.942 -1.311 1.00 94.12 131 PHE A CA 1
ATOM 970 C C . PHE A 1 131 ? 0.745 1.258 0.190 1.00 94.12 131 PHE A C 1
ATOM 972 O O . PHE A 1 131 ? 1.123 2.371 0.546 1.00 94.12 131 PHE A O 1
ATOM 979 N N . ALA A 1 132 ? 0.456 0.312 1.088 1.00 95.12 132 ALA A N 1
ATOM 980 C CA . ALA A 1 132 ? 0.571 0.537 2.524 1.00 95.12 132 ALA A CA 1
ATOM 981 C C . ALA A 1 132 ? 2.027 0.437 3.010 1.00 95.12 132 ALA A C 1
ATOM 983 O O . ALA A 1 132 ? 2.743 -0.509 2.675 1.00 95.12 132 ALA A O 1
ATOM 984 N N . ASP A 1 133 ? 2.447 1.380 3.851 1.00 93.31 133 ASP A N 1
ATOM 985 C CA . ASP A 1 133 ? 3.715 1.339 4.590 1.00 93.31 133 ASP A CA 1
ATOM 986 C C . ASP A 1 133 ? 3.548 1.289 6.112 1.00 93.31 133 ASP A C 1
ATOM 988 O O . ASP A 1 133 ? 4.510 1.009 6.828 1.00 93.31 133 ASP A O 1
ATOM 992 N N . ARG A 1 134 ? 2.325 1.522 6.591 1.00 95.25 134 ARG A N 1
ATOM 993 C CA . ARG A 1 134 ? 1.921 1.455 7.992 1.00 95.25 134 ARG A CA 1
ATOM 994 C C . ARG A 1 134 ? 0.426 1.137 8.091 1.00 95.25 134 ARG A C 1
ATOM 996 O O . ARG A 1 134 ? -0.335 1.379 7.152 1.00 95.25 134 ARG A O 1
ATOM 1003 N N . TYR A 1 135 ? -0.022 0.681 9.256 1.00 97.88 135 TYR A N 1
ATOM 1004 C CA . TYR A 1 135 ? -1.430 0.545 9.604 1.00 97.88 135 TYR A CA 1
ATOM 1005 C C . TYR A 1 135 ? -1.803 1.378 10.829 1.00 97.88 135 TYR A C 1
ATOM 1007 O O . TYR A 1 135 ? -1.004 1.641 11.724 1.00 97.88 135 TYR A O 1
ATOM 1015 N N . ASP A 1 136 ? -3.049 1.836 10.834 1.00 97.56 136 ASP A N 1
ATOM 1016 C CA . ASP A 1 136 ? -3.695 2.459 11.974 1.00 97.56 136 ASP A CA 1
ATOM 1017 C C . ASP A 1 136 ? -4.746 1.535 12.564 1.00 97.56 136 ASP A C 1
ATOM 1019 O O . ASP A 1 136 ? -5.576 1.005 11.826 1.00 97.56 136 ASP A O 1
ATOM 1023 N N . VAL A 1 137 ? -4.776 1.434 13.893 1.00 97.25 137 VAL A N 1
ATOM 1024 C CA . VAL A 1 137 ? -5.747 0.610 14.617 1.00 97.25 137 VAL A CA 1
ATOM 1025 C C . VAL A 1 137 ? -6.589 1.486 15.536 1.00 97.25 137 VAL A C 1
ATOM 1027 O O . VAL A 1 137 ? -6.075 2.194 16.404 1.00 97.25 137 VAL A O 1
ATOM 1030 N N . LEU A 1 138 ? -7.906 1.425 15.365 1.00 97.19 138 LEU A N 1
ATOM 1031 C CA . LEU A 1 138 ? -8.881 1.947 16.319 1.00 97.19 138 LEU A CA 1
ATOM 1032 C C . LEU A 1 138 ? -9.419 0.807 17.168 1.00 97.19 138 LEU A C 1
ATOM 1034 O O . LEU A 1 138 ? -9.736 -0.255 16.635 1.00 97.19 138 LEU A O 1
ATOM 1038 N N . ARG A 1 139 ? -9.611 1.067 18.463 1.00 96.06 139 ARG A N 1
ATOM 1039 C CA . ARG A 1 139 ? -10.349 0.173 19.359 1.00 96.06 139 ARG A CA 1
ATOM 1040 C C . ARG A 1 139 ? -11.479 0.906 20.058 1.00 96.06 139 ARG A C 1
ATOM 1042 O O . ARG A 1 139 ? -11.236 1.863 20.803 1.00 96.06 139 ARG A O 1
ATOM 1049 N N . GLY A 1 140 ? -12.691 0.392 19.885 1.00 95.62 140 GLY A N 1
ATOM 1050 C CA . GLY A 1 140 ? -13.913 0.900 20.503 1.00 95.62 140 GLY A CA 1
ATOM 1051 C C . GLY A 1 140 ? -14.766 -0.186 21.146 1.00 95.62 140 GLY A C 1
ATOM 1052 O O . GLY A 1 140 ? -14.433 -1.369 21.128 1.00 95.62 140 GLY A O 1
ATOM 1053 N N . ASP A 1 141 ? -15.907 0.230 21.681 1.00 94.81 141 ASP A N 1
ATOM 1054 C CA . ASP A 1 141 ? -16.928 -0.641 22.256 1.00 94.81 141 ASP A CA 1
ATOM 1055 C C . ASP A 1 141 ? -17.998 -1.005 21.227 1.00 94.81 141 ASP A C 1
ATOM 1057 O O . ASP A 1 141 ? -18.469 -0.147 20.478 1.00 94.81 141 ASP A O 1
ATOM 1061 N N . VAL A 1 142 ? -18.514 -2.238 21.282 1.00 94.56 142 VAL A N 1
ATOM 1062 C CA . VAL A 1 142 ? -19.660 -2.649 20.447 1.00 94.56 142 VAL A CA 1
ATOM 1063 C C . VAL A 1 142 ? -20.881 -1.731 20.619 1.00 94.56 142 VAL A C 1
ATOM 1065 O O . VAL A 1 142 ? -21.649 -1.524 19.681 1.00 94.56 142 VAL A O 1
ATOM 1068 N N . ALA A 1 143 ? -21.039 -1.133 21.804 1.00 92.94 143 ALA A N 1
ATOM 1069 C CA . ALA A 1 143 ? -22.101 -0.176 22.097 1.00 92.94 143 ALA A CA 1
ATOM 1070 C C . ALA A 1 143 ? -21.941 1.168 21.352 1.00 92.94 143 ALA A C 1
ATOM 1072 O O . ALA A 1 143 ? -22.943 1.839 21.111 1.00 92.94 143 ALA A O 1
ATOM 1073 N N . GLY A 1 144 ? -20.715 1.549 20.972 1.00 92.06 144 GLY A N 1
ATOM 1074 C CA . GLY A 1 144 ? -20.402 2.796 20.260 1.00 92.06 144 GLY A CA 1
ATOM 1075 C C . GLY A 1 144 ? -20.623 2.732 18.744 1.00 92.06 144 GLY A C 1
ATOM 1076 O O . GLY A 1 144 ? -20.803 3.769 18.099 1.00 92.06 144 GLY A O 1
ATOM 1077 N N . LEU A 1 145 ? -20.708 1.522 18.173 1.00 90.44 145 LEU A N 1
ATOM 1078 C CA . LEU A 1 145 ? -20.826 1.318 16.723 1.00 90.44 145 LEU A CA 1
ATOM 1079 C C . LEU A 1 145 ? -22.024 2.049 16.104 1.00 90.44 145 LEU A C 1
ATOM 1081 O O . LEU A 1 145 ? -21.908 2.621 15.023 1.00 90.44 145 LEU A O 1
ATOM 1085 N N . ALA A 1 146 ? -23.176 2.043 16.781 1.00 88.56 146 ALA A N 1
ATOM 1086 C CA . ALA A 1 146 ? -24.403 2.645 16.258 1.00 88.56 146 ALA A CA 1
ATOM 1087 C C . ALA A 1 146 ? -24.338 4.181 16.181 1.00 88.56 146 ALA A C 1
ATOM 1089 O O . ALA A 1 146 ? -25.043 4.781 15.373 1.00 88.56 146 ALA A O 1
ATOM 1090 N N . SER A 1 147 ? -23.503 4.815 17.008 1.00 92.12 147 SER A N 1
ATOM 1091 C CA . SER A 1 147 ? -23.273 6.264 16.999 1.00 92.12 147 SER A CA 1
ATOM 1092 C C . SER A 1 147 ? -22.103 6.694 16.109 1.00 92.12 147 SER A C 1
ATOM 1094 O O . SER A 1 147 ? -21.830 7.888 16.027 1.00 92.12 147 SER A O 1
ATOM 1096 N N . GLY A 1 148 ? -21.410 5.751 15.458 1.00 92.62 148 GLY A N 1
ATOM 1097 C CA . GLY A 1 148 ? -20.184 6.023 14.698 1.00 92.62 148 GLY A CA 1
ATOM 1098 C C . GLY A 1 148 ? -18.958 6.289 15.578 1.00 92.62 148 GLY A C 1
ATOM 1099 O O . GLY A 1 148 ? -17.948 6.794 15.090 1.00 92.62 148 GLY A O 1
ATOM 1100 N N . ASP A 1 149 ? -19.042 5.976 16.874 1.00 95.88 149 ASP A N 1
ATOM 1101 C CA . ASP A 1 149 ? -17.896 6.014 17.779 1.00 95.88 149 ASP A CA 1
ATOM 1102 C C . ASP A 1 149 ? -17.164 4.677 17.653 1.00 95.88 149 ASP A C 1
ATOM 1104 O O . ASP A 1 149 ? -17.542 3.676 18.265 1.00 95.88 149 ASP A O 1
ATOM 1108 N N . TYR A 1 150 ? -16.144 4.659 16.796 1.00 95.75 150 TYR A N 1
ATOM 1109 C CA . TYR A 1 150 ? -15.298 3.488 16.567 1.00 95.75 150 TYR A CA 1
ATOM 1110 C C . TYR A 1 150 ? -14.109 3.433 17.537 1.00 95.75 150 TYR A C 1
ATOM 1112 O O . TYR A 1 150 ? -13.229 2.587 17.395 1.00 95.75 150 TYR A O 1
ATOM 1120 N N . GLY A 1 151 ? -14.100 4.306 18.547 1.00 96.31 151 GLY A N 1
ATOM 1121 C CA . GLY A 1 151 ? -13.137 4.290 19.633 1.00 96.31 151 GLY A CA 1
ATOM 1122 C C . GLY A 1 151 ? -11.873 5.106 19.390 1.00 96.31 151 GLY A C 1
ATOM 1123 O O . GLY A 1 151 ? -11.818 5.991 18.534 1.00 96.31 151 GLY A O 1
ATOM 1124 N N . ALA A 1 152 ? -10.864 4.831 20.213 1.00 97.19 152 ALA A N 1
ATOM 1125 C CA . ALA A 1 152 ? -9.625 5.598 20.280 1.00 97.19 152 ALA A CA 1
ATOM 1126 C C . ALA A 1 152 ? -8.493 4.923 19.499 1.00 97.19 152 ALA A C 1
ATOM 1128 O O . ALA A 1 152 ? -8.514 3.709 19.285 1.00 97.19 152 ALA A O 1
ATOM 1129 N N . CYS A 1 153 ? -7.492 5.712 19.111 1.00 97.38 153 CYS A N 1
ATOM 1130 C CA . CYS A 1 153 ? -6.303 5.209 18.440 1.00 97.38 153 CYS A CA 1
ATOM 1131 C C . CYS A 1 153 ? -5.472 4.311 19.356 1.00 97.38 153 CYS A C 1
ATOM 1133 O O . CYS A 1 153 ? -5.166 4.689 20.488 1.00 97.38 153 CYS A O 1
ATOM 1135 N N . ARG A 1 154 ? -5.081 3.149 18.834 1.00 96.44 154 ARG A N 1
ATOM 1136 C CA . ARG A 1 154 ? -4.210 2.168 19.489 1.00 96.44 154 ARG A CA 1
ATOM 1137 C C . ARG A 1 154 ? -2.921 1.903 18.722 1.00 96.44 154 ARG A C 1
ATOM 1139 O O . ARG A 1 154 ? -2.080 1.179 19.223 1.00 96.44 154 ARG A O 1
ATOM 1146 N N . THR A 1 155 ? -2.700 2.559 17.582 1.00 93.75 155 THR A N 1
ATOM 1147 C CA . THR A 1 155 ? -1.472 2.408 16.781 1.00 93.75 155 THR A CA 1
ATOM 1148 C C . THR A 1 155 ? -0.187 2.619 17.590 1.00 93.75 155 THR A C 1
ATOM 1150 O O . THR A 1 155 ? 0.816 1.982 17.326 1.00 93.75 155 THR A O 1
ATOM 1153 N N . ALA A 1 156 ? -0.191 3.494 18.601 1.00 92.69 156 ALA A N 1
ATOM 1154 C CA . ALA A 1 156 ? 0.991 3.726 19.441 1.00 92.69 156 ALA A CA 1
ATOM 1155 C C . ALA A 1 156 ? 1.295 2.585 20.435 1.00 92.69 156 ALA A C 1
ATOM 1157 O O . ALA A 1 156 ? 2.351 2.590 21.063 1.00 92.69 156 ALA A O 1
ATOM 1158 N N . GLU A 1 157 ? 0.351 1.664 20.629 1.00 92.94 157 GLU A N 1
ATOM 1159 C CA . GLU A 1 157 ? 0.518 0.458 21.446 1.00 92.94 157 GLU A CA 1
ATOM 1160 C C . GLU A 1 157 ? 1.136 -0.686 20.629 1.00 92.94 157 GLU A C 1
ATOM 1162 O O . GLU A 1 157 ? 1.654 -1.635 21.212 1.00 92.94 157 GLU A O 1
ATOM 1167 N N . ASP A 1 158 ? 1.121 -0.561 19.300 1.00 92.06 158 ASP A N 1
ATOM 1168 C CA . ASP A 1 158 ? 1.738 -1.493 18.370 1.00 92.06 158 ASP A CA 1
ATOM 1169 C C . ASP A 1 158 ? 3.266 -1.286 18.327 1.00 92.06 158 ASP A C 1
ATOM 1171 O O . ASP A 1 158 ? 3.730 -0.181 18.011 1.00 92.06 158 ASP A O 1
ATOM 1175 N N . PRO A 1 159 ? 4.076 -2.302 18.675 1.00 91.50 159 PRO A N 1
ATOM 1176 C CA . PRO A 1 159 ? 5.527 -2.202 18.593 1.00 91.50 159 PRO A CA 1
ATOM 1177 C C . PRO A 1 159 ? 6.053 -2.116 17.152 1.00 91.50 159 PRO A C 1
ATOM 1179 O O . PRO A 1 159 ? 7.156 -1.595 16.967 1.00 91.50 159 PRO A O 1
ATOM 1182 N N . ASP A 1 160 ? 5.306 -2.615 16.163 1.00 93.38 160 ASP A N 1
ATOM 1183 C CA . ASP A 1 160 ? 5.670 -2.578 14.747 1.00 93.38 160 ASP A CA 1
ATOM 1184 C C . ASP A 1 160 ? 4.437 -2.312 13.865 1.00 93.38 160 ASP A C 1
ATOM 1186 O O . ASP A 1 160 ? 3.924 -3.212 13.204 1.00 93.38 160 ASP A O 1
ATOM 1190 N N . PRO A 1 161 ? 4.000 -1.044 13.752 1.00 90.50 161 PRO A N 1
ATOM 1191 C CA . PRO A 1 161 ? 2.806 -0.694 12.986 1.00 90.50 161 PRO A CA 1
ATOM 1192 C C . PRO A 1 161 ? 2.989 -0.840 11.465 1.00 90.50 161 PRO A C 1
ATOM 1194 O O . PRO A 1 161 ? 2.132 -0.391 10.702 1.00 90.50 161 PRO A O 1
ATOM 1197 N N . THR A 1 162 ? 4.114 -1.392 10.997 1.00 93.25 162 THR A N 1
ATOM 1198 C CA . THR A 1 162 ? 4.365 -1.695 9.580 1.00 93.25 162 THR A CA 1
ATOM 1199 C C . THR A 1 162 ? 4.008 -3.132 9.209 1.00 93.25 162 THR A C 1
ATOM 1201 O O . THR A 1 162 ? 3.907 -3.443 8.018 1.00 93.25 162 THR A O 1
ATOM 1204 N N . ASP A 1 163 ? 3.792 -3.997 10.202 1.00 94.00 163 ASP A N 1
ATOM 1205 C CA . ASP A 1 163 ? 3.394 -5.377 9.978 1.00 94.00 163 ASP A CA 1
ATOM 1206 C C . ASP A 1 163 ? 1.869 -5.512 9.767 1.00 94.00 163 ASP A C 1
ATOM 1208 O O . ASP A 1 163 ? 1.175 -4.555 9.426 1.00 94.00 163 ASP A O 1
ATOM 1212 N N . THR A 1 164 ? 1.343 -6.734 9.844 1.00 97.06 164 THR A N 1
ATOM 1213 C CA . THR A 1 164 ? -0.085 -7.012 9.604 1.00 97.06 164 THR A CA 1
ATOM 1214 C C . THR A 1 164 ? -0.770 -7.661 10.803 1.00 97.06 164 THR A C 1
ATOM 1216 O O . THR A 1 164 ? -1.711 -8.447 10.645 1.00 97.06 164 THR A O 1
ATOM 1219 N N . VAL A 1 165 ? -0.268 -7.366 12.001 1.00 95.88 165 VAL A N 1
ATOM 1220 C CA . VAL A 1 165 ? -0.680 -7.966 13.265 1.00 95.88 165 VAL A CA 1
ATOM 1221 C C . VAL A 1 165 ? -0.862 -6.868 14.312 1.00 95.88 165 VAL A C 1
ATOM 1223 O O . VAL A 1 165 ? -0.106 -5.916 14.385 1.00 95.88 165 VAL A O 1
ATOM 1226 N N . PHE A 1 166 ? -1.879 -6.998 15.157 1.00 95.62 166 PHE A N 1
ATOM 1227 C CA . PHE A 1 166 ? -2.033 -6.164 16.342 1.00 95.62 166 PHE A CA 1
ATOM 1228 C C . PHE A 1 166 ? -2.411 -7.031 17.538 1.00 95.62 166 PHE A C 1
ATOM 1230 O O . PHE A 1 166 ? -3.449 -7.701 17.532 1.00 95.62 166 PHE A O 1
ATOM 1237 N N . ASP A 1 167 ? -1.582 -6.983 18.577 1.00 93.81 167 ASP A N 1
ATOM 1238 C CA . ASP A 1 167 ? -1.816 -7.666 19.844 1.00 93.81 167 ASP A CA 1
ATOM 1239 C C . ASP A 1 167 ? -2.487 -6.732 20.856 1.00 93.81 167 ASP A C 1
ATOM 1241 O O . ASP A 1 167 ? -1.852 -5.872 21.467 1.00 93.81 167 ASP A O 1
ATOM 1245 N N . ASP A 1 168 ? -3.777 -6.948 21.109 1.00 92.12 168 ASP A N 1
ATOM 1246 C CA . ASP A 1 168 ? -4.497 -6.270 22.182 1.00 92.12 168 ASP A CA 1
ATOM 1247 C C . ASP A 1 168 ? -4.385 -7.075 23.483 1.00 92.12 168 ASP A C 1
ATOM 1249 O O . ASP A 1 168 ? -4.992 -8.141 23.671 1.00 92.12 168 ASP A O 1
ATOM 1253 N N . LEU A 1 169 ? -3.572 -6.555 24.401 1.00 89.62 169 LEU A N 1
ATOM 1254 C CA . LEU A 1 169 ? -3.332 -7.160 25.711 1.00 89.62 169 LEU A CA 1
ATOM 1255 C C . LEU A 1 169 ? -4.493 -6.920 26.691 1.00 89.62 169 LEU A C 1
ATOM 1257 O O . LEU A 1 169 ? -4.533 -7.537 27.760 1.00 89.62 169 LEU A O 1
ATOM 1261 N N . GLU A 1 170 ? -5.428 -6.019 26.370 1.00 89.56 170 GLU A N 1
ATOM 1262 C CA . GLU A 1 170 ? -6.535 -5.669 27.251 1.00 89.56 170 GLU A CA 1
ATOM 1263 C C . GLU A 1 170 ? -7.770 -6.537 26.995 1.00 89.56 170 GLU A C 1
ATOM 1265 O O . GLU A 1 170 ? -8.289 -6.660 25.886 1.00 89.56 170 GLU A O 1
ATOM 1270 N N . VAL A 1 171 ? -8.314 -7.099 28.074 1.00 86.00 171 VAL A N 1
ATOM 1271 C CA . VAL A 1 171 ? -9.543 -7.896 28.019 1.00 86.00 171 VAL A CA 1
ATOM 1272 C C . VAL A 1 171 ? -10.756 -6.985 28.247 1.00 86.00 171 VAL A C 1
ATOM 1274 O O . VAL A 1 171 ? -10.747 -6.211 29.211 1.00 86.00 171 VAL A O 1
ATOM 1277 N N . PRO A 1 172 ? -11.822 -7.075 27.425 1.00 88.69 172 PRO A N 1
ATOM 1278 C CA . PRO A 1 172 ? -13.033 -6.300 27.652 1.00 88.69 172 PRO A CA 1
ATOM 1279 C C . PRO A 1 172 ? -13.679 -6.634 29.005 1.00 88.69 172 PRO A C 1
ATOM 1281 O O . PRO A 1 172 ? -13.665 -7.795 29.433 1.00 88.69 172 PRO A O 1
ATOM 1284 N N . PRO A 1 173 ? -14.282 -5.644 29.690 1.00 90.50 173 PRO A N 1
ATOM 1285 C CA . PRO A 1 173 ? -15.113 -5.890 30.857 1.00 90.50 173 PRO A CA 1
ATOM 1286 C C . PRO A 1 173 ? -16.163 -6.982 30.620 1.00 90.50 173 PRO A C 1
ATOM 1288 O O . PRO A 1 173 ? -16.691 -7.165 29.524 1.00 90.50 173 PRO A O 1
ATOM 1291 N N . ALA A 1 174 ? -16.515 -7.708 31.682 1.00 91.00 174 ALA A N 1
ATOM 1292 C CA . ALA A 1 174 ? -17.505 -8.774 31.584 1.00 91.00 174 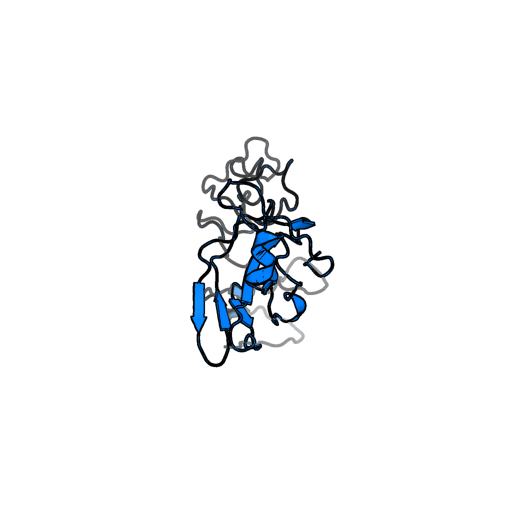ALA A CA 1
ATOM 1293 C C . ALA A 1 174 ? -18.846 -8.244 31.040 1.00 91.00 174 ALA A C 1
ATOM 1295 O O . ALA A 1 174 ? -19.453 -7.345 31.622 1.00 91.00 174 ALA A O 1
ATOM 1296 N N . GLY A 1 175 ? -19.317 -8.842 29.944 1.00 91.75 175 GLY A N 1
ATOM 1297 C CA . GLY A 1 175 ? -20.561 -8.454 29.276 1.00 91.75 175 GLY A CA 1
ATOM 1298 C C . GLY A 1 175 ? -20.412 -7.351 28.224 1.00 91.75 175 GLY A C 1
ATOM 1299 O O . GLY A 1 175 ? -21.419 -6.982 27.621 1.00 91.75 175 GLY A O 1
ATOM 1300 N N . THR A 1 176 ? -19.200 -6.850 27.974 1.00 91.56 176 THR A N 1
ATOM 1301 C CA . THR A 1 176 ? -18.896 -5.973 26.836 1.00 91.56 176 THR A CA 1
ATOM 1302 C C . THR A 1 176 ? -18.052 -6.710 25.797 1.00 91.56 176 THR A C 1
ATOM 1304 O O . THR A 1 176 ? -17.645 -7.857 25.993 1.00 91.56 176 THR A O 1
ATOM 1307 N N . ALA A 1 177 ? -17.840 -6.067 24.652 1.00 91.00 177 ALA A N 1
ATOM 1308 C CA . ALA A 1 177 ? -16.959 -6.560 23.608 1.00 91.00 177 ALA A CA 1
ATOM 1309 C C . ALA A 1 177 ? -16.255 -5.379 22.946 1.00 91.00 177 ALA A C 1
ATOM 1311 O O . ALA A 1 177 ? -16.882 -4.345 22.682 1.00 91.00 177 ALA A O 1
ATOM 1312 N N . TRP A 1 178 ? -14.970 -5.565 22.668 1.00 92.62 178 TRP A N 1
ATOM 1313 C CA . TRP A 1 178 ? -14.205 -4.646 21.845 1.00 92.62 178 TRP A CA 1
ATOM 1314 C C . TRP A 1 178 ? -14.552 -4.811 20.372 1.00 92.62 178 TRP A C 1
ATOM 1316 O O . TRP A 1 178 ? -15.040 -5.845 19.912 1.00 92.62 178 TRP A O 1
ATOM 1326 N N . THR A 1 179 ? -14.301 -3.737 19.644 1.00 94.06 179 THR A N 1
ATOM 1327 C CA . THR A 1 179 ? -14.376 -3.654 18.195 1.00 94.06 179 THR A CA 1
ATOM 1328 C C . THR A 1 179 ? -13.091 -3.017 17.718 1.00 94.06 179 THR A C 1
ATOM 1330 O O . THR A 1 179 ? -12.601 -2.083 18.357 1.00 94.06 179 THR A O 1
ATOM 1333 N N . TRP A 1 180 ? -12.573 -3.512 16.602 1.00 94.75 180 TRP A N 1
ATOM 1334 C CA . TRP A 1 180 ? -11.380 -2.968 15.979 1.00 94.75 180 TRP A CA 1
ATOM 1335 C C . TRP A 1 180 ? -11.701 -2.543 14.555 1.00 94.75 180 TRP A C 1
ATOM 1337 O O . TRP A 1 180 ? -12.446 -3.228 13.850 1.00 94.75 180 TRP A O 1
ATOM 1347 N N . LEU A 1 181 ? -11.144 -1.408 14.146 1.00 95.88 181 LEU A N 1
ATOM 1348 C CA . LEU A 1 181 ? -11.033 -1.026 12.745 1.00 95.88 181 LEU A CA 1
ATOM 1349 C C . LEU A 1 181 ? -9.561 -0.831 12.429 1.00 95.88 181 LEU A C 1
ATOM 1351 O O . LEU A 1 181 ? -8.828 -0.256 13.233 1.00 95.88 181 LEU A O 1
ATOM 1355 N N . VAL A 1 182 ? -9.164 -1.278 11.244 1.00 97.19 182 VAL A N 1
ATOM 1356 C CA . VAL A 1 182 ? -7.803 -1.122 10.744 1.00 97.19 182 VAL A CA 1
ATOM 1357 C C . VAL A 1 182 ? -7.860 -0.345 9.438 1.00 97.19 182 VAL A C 1
ATOM 1359 O O . VAL A 1 182 ? -8.726 -0.596 8.598 1.00 97.19 182 VAL A O 1
ATOM 1362 N N . ARG A 1 183 ? -6.954 0.616 9.279 1.00 96.94 183 ARG A N 1
ATOM 1363 C CA . ARG A 1 183 ? -6.790 1.425 8.069 1.00 96.94 183 ARG A CA 1
ATOM 1364 C C . ARG A 1 183 ? -5.342 1.357 7.615 1.00 96.94 183 ARG A C 1
ATOM 1366 O O . ARG A 1 183 ? -4.439 1.523 8.425 1.00 96.94 183 ARG A O 1
ATOM 1373 N N . ALA A 1 184 ? -5.127 1.203 6.316 1.00 97.50 184 ALA A N 1
ATOM 1374 C CA . ALA A 1 184 ? -3.804 1.308 5.724 1.00 97.50 184 ALA A CA 1
ATOM 1375 C C . ALA A 1 184 ? -3.364 2.776 5.592 1.00 97.50 184 ALA A C 1
ATOM 1377 O O . ALA A 1 184 ? -4.174 3.675 5.340 1.00 97.50 184 ALA A O 1
ATOM 1378 N N . ARG A 1 185 ? -2.070 3.021 5.756 1.00 96.81 185 ARG A N 1
ATOM 1379 C CA . ARG A 1 185 ? -1.411 4.322 5.637 1.00 96.81 185 ARG A CA 1
ATOM 1380 C C . ARG A 1 185 ? -0.302 4.219 4.601 1.00 96.81 185 ARG A C 1
ATOM 1382 O O . ARG A 1 185 ? 0.333 3.178 4.484 1.00 96.81 185 ARG A O 1
ATOM 1389 N N . ASN A 1 186 ? -0.123 5.301 3.854 1.00 95.94 186 ASN A N 1
ATOM 1390 C CA . ASN A 1 186 ? 1.036 5.527 3.008 1.00 95.94 186 ASN A CA 1
ATOM 1391 C C . ASN A 1 186 ? 1.640 6.848 3.474 1.00 95.94 186 ASN A C 1
ATOM 1393 O O . ASN A 1 186 ? 1.281 7.925 2.989 1.00 95.94 186 ASN A O 1
ATOM 1397 N N . ASP A 1 187 ? 2.483 6.773 4.493 1.00 93.06 187 ASP A N 1
ATOM 1398 C CA . ASP A 1 187 ? 3.143 7.937 5.063 1.00 93.06 187 ASP A CA 1
ATOM 1399 C C . ASP A 1 187 ? 4.197 8.512 4.105 1.00 93.06 187 ASP A C 1
ATOM 1401 O O . ASP A 1 187 ? 4.429 9.721 4.147 1.00 93.06 187 ASP A O 1
ATOM 1405 N N . THR A 1 188 ? 4.737 7.703 3.182 1.00 92.25 188 THR A N 1
ATOM 1406 C CA . THR A 1 188 ? 5.564 8.172 2.048 1.00 92.25 188 THR A CA 1
ATOM 1407 C C . THR A 1 188 ? 4.829 9.256 1.253 1.00 9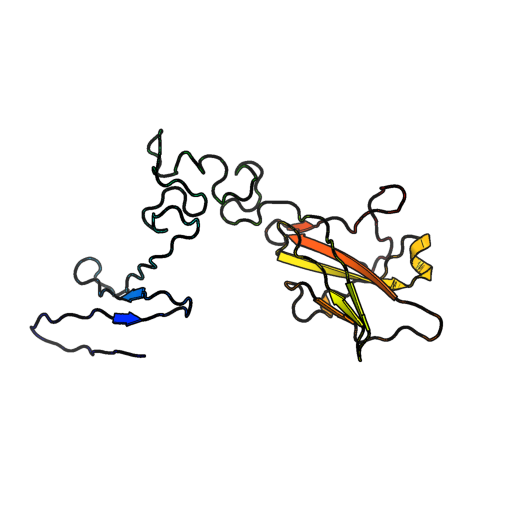2.25 188 THR A C 1
ATOM 1409 O O . THR A 1 188 ? 5.397 10.303 0.946 1.00 92.25 188 THR A O 1
ATOM 1412 N N . CYS A 1 189 ? 3.533 9.056 1.020 1.00 93.50 189 CYS A N 1
ATOM 1413 C CA . CYS A 1 189 ? 2.676 9.993 0.300 1.00 93.50 189 CYS A CA 1
ATOM 1414 C C . CYS A 1 189 ? 1.817 10.900 1.191 1.00 93.50 189 CYS A C 1
ATOM 1416 O O . CYS A 1 189 ? 1.070 11.743 0.690 1.00 93.50 189 CYS A O 1
ATOM 1418 N N . GLY A 1 190 ? 1.878 10.735 2.515 1.00 94.12 190 GLY A N 1
ATOM 1419 C CA . GLY A 1 190 ? 0.989 11.422 3.453 1.00 94.12 190 GLY A CA 1
ATOM 1420 C C . GLY A 1 190 ? -0.495 11.077 3.263 1.00 94.12 190 GLY A C 1
ATOM 1421 O O . GLY A 1 190 ? -1.361 11.888 3.598 1.00 94.12 190 GLY A O 1
ATOM 1422 N N . LEU A 1 191 ? -0.796 9.896 2.717 1.00 95.19 191 LEU A N 1
ATOM 1423 C CA . LEU A 1 191 ? -2.144 9.429 2.407 1.00 95.19 191 LEU A CA 1
ATOM 1424 C C . LEU A 1 191 ? -2.632 8.394 3.424 1.00 95.19 191 LEU A C 1
ATOM 1426 O O . LEU A 1 191 ? -1.864 7.683 4.077 1.00 95.19 191 LEU A O 1
ATOM 1430 N N . ALA A 1 192 ? -3.951 8.295 3.539 1.00 95.06 192 ALA A N 1
ATOM 1431 C CA . ALA A 1 192 ? -4.621 7.312 4.373 1.00 95.06 192 ALA A CA 1
ATOM 1432 C C . ALA A 1 192 ? -5.716 6.620 3.564 1.00 95.06 192 ALA A C 1
ATOM 1434 O O . ALA A 1 192 ? -6.437 7.277 2.813 1.00 95.06 192 ALA A O 1
ATOM 1435 N N . GLY A 1 193 ? -5.838 5.306 3.733 1.00 94.69 193 GLY A N 1
ATOM 1436 C CA . GLY A 1 193 ? -6.941 4.531 3.180 1.00 94.69 193 GLY A CA 1
ATOM 1437 C C . GLY A 1 193 ? -8.255 4.784 3.923 1.00 94.69 193 GLY A C 1
ATOM 1438 O O . GLY A 1 193 ? -8.331 5.569 4.871 1.00 94.69 193 GLY A O 1
ATOM 1439 N N . SER A 1 194 ? -9.307 4.080 3.518 1.00 94.19 194 SER A N 1
ATOM 1440 C CA . SER A 1 194 ? -10.593 4.144 4.222 1.00 94.19 194 SER A CA 1
ATOM 1441 C C . SER A 1 194 ? -10.569 3.356 5.538 1.00 94.19 194 SER A C 1
ATOM 1443 O O . SER A 1 194 ? -9.809 2.399 5.692 1.00 94.19 194 SER A O 1
ATOM 1445 N N . TRP A 1 195 ? -11.483 3.682 6.454 1.00 94.19 195 TRP A N 1
ATOM 1446 C CA . TRP A 1 195 ? -11.809 2.838 7.618 1.00 94.19 195 TRP A CA 1
ATOM 1447 C C . TRP A 1 195 ? -12.778 1.689 7.276 1.00 94.19 195 TRP A C 1
ATOM 1449 O O . TRP A 1 195 ? -13.374 1.081 8.168 1.00 94.19 195 TRP A O 1
ATOM 1459 N N . GLY A 1 196 ? -12.979 1.414 5.984 1.00 92.00 196 GLY A N 1
ATOM 1460 C CA . GLY A 1 196 ? -14.011 0.525 5.464 1.00 92.00 196 GLY A CA 1
ATOM 1461 C C . GLY A 1 196 ? -15.379 1.200 5.355 1.00 92.00 196 GLY A C 1
ATOM 1462 O O . GLY A 1 196 ? -15.552 2.385 5.649 1.00 92.00 196 GLY A O 1
ATOM 1463 N N . THR A 1 197 ? -16.380 0.430 4.932 1.00 91.69 197 THR A N 1
ATOM 1464 C CA . THR A 1 197 ? -17.746 0.920 4.706 1.00 91.69 197 THR A CA 1
ATOM 1465 C C . THR A 1 197 ? -18.756 0.323 5.687 1.00 91.69 197 THR A C 1
ATOM 1467 O O . THR A 1 197 ? -18.526 -0.691 6.363 1.00 91.69 197 THR A O 1
ATOM 1470 N N . THR A 1 198 ? -19.887 1.003 5.836 1.00 89.00 198 THR A N 1
ATOM 1471 C CA . THR A 1 198 ? -21.077 0.507 6.530 1.00 89.00 198 THR A CA 1
ATOM 1472 C C . THR A 1 198 ? -21.858 -0.453 5.625 1.00 89.00 198 THR A C 1
ATOM 1474 O O . THR A 1 198 ? -21.577 -0.600 4.437 1.00 89.00 198 THR A O 1
ATOM 1477 N N . SER A 1 199 ? -22.904 -1.086 6.161 1.00 87.38 199 SER A N 1
ATOM 1478 C CA . SER A 1 199 ? -23.804 -1.930 5.362 1.00 87.38 199 SER A CA 1
ATOM 1479 C C . SER A 1 199 ? -24.604 -1.163 4.298 1.00 87.38 199 SER A C 1
ATOM 1481 O O . SER A 1 199 ? -25.132 -1.794 3.385 1.00 87.38 199 SER A O 1
ATOM 1483 N N . SER A 1 200 ? -24.702 0.168 4.397 1.00 89.31 200 SER A N 1
ATOM 1484 C CA . SER A 1 200 ? -25.278 1.032 3.357 1.00 89.31 200 SER A CA 1
ATOM 1485 C C . SER A 1 200 ? -24.278 1.414 2.263 1.00 89.31 200 SER A C 1
ATOM 1487 O O . SER A 1 200 ? -24.685 2.000 1.264 1.00 89.31 200 SER A O 1
ATOM 1489 N N . GLY A 1 201 ? -22.999 1.053 2.416 1.00 89.81 201 GLY A N 1
ATOM 1490 C CA . GLY A 1 201 ? -21.925 1.403 1.486 1.00 89.81 201 GLY A CA 1
ATOM 1491 C C . GLY A 1 201 ? -21.272 2.758 1.764 1.00 89.81 201 GLY A C 1
ATOM 1492 O O . GLY A 1 201 ? -20.381 3.151 1.019 1.00 89.81 201 GLY A O 1
ATOM 1493 N N . ASP A 1 202 ? -21.676 3.453 2.830 1.00 91.50 202 ASP A N 1
ATOM 1494 C CA . ASP A 1 202 ? -21.064 4.721 3.228 1.00 91.50 202 ASP A CA 1
ATOM 1495 C C . ASP A 1 202 ? -19.714 4.473 3.907 1.00 91.50 202 ASP A C 1
ATOM 1497 O O . ASP A 1 202 ? -19.562 3.513 4.666 1.00 91.50 202 ASP A O 1
ATOM 1501 N N . GLU A 1 203 ? -18.735 5.345 3.675 1.00 91.38 203 GLU A N 1
ATOM 1502 C CA . GLU A 1 203 ? -17.451 5.276 4.372 1.00 91.38 203 GLU A CA 1
ATOM 1503 C C . GLU A 1 203 ? -17.628 5.492 5.883 1.00 91.38 203 GLU A C 1
ATOM 1505 O O . GLU A 1 203 ? -18.390 6.352 6.340 1.00 91.38 203 GLU A O 1
ATOM 1510 N N . ARG A 1 204 ? -16.916 4.698 6.687 1.00 93.69 204 ARG A N 1
ATOM 1511 C CA . ARG A 1 204 ? -16.910 4.844 8.142 1.00 93.69 204 ARG A CA 1
ATOM 1512 C C . ARG A 1 204 ? -16.136 6.095 8.539 1.00 93.69 204 ARG A C 1
ATOM 1514 O O . ARG A 1 204 ? -14.941 6.206 8.298 1.00 93.69 204 ARG A O 1
ATOM 1521 N N . VAL A 1 205 ? -16.812 6.997 9.243 1.00 93.38 205 VAL A N 1
ATOM 1522 C CA . VAL A 1 205 ? -16.200 8.181 9.856 1.00 93.38 205 VAL A CA 1
ATOM 1523 C C . VAL A 1 205 ? -16.228 8.014 11.368 1.00 93.38 205 VAL A C 1
ATOM 1525 O O . VAL A 1 205 ? -17.303 7.874 11.949 1.00 93.38 205 VAL A O 1
ATOM 1528 N N . ASN A 1 206 ? -15.055 8.014 12.004 1.00 95.44 206 ASN A N 1
ATOM 1529 C CA . ASN A 1 206 ? -14.962 7.947 13.458 1.00 95.44 206 ASN A CA 1
ATOM 1530 C C . ASN A 1 206 ? -15.256 9.318 14.072 1.00 95.44 206 ASN A C 1
ATOM 1532 O O . ASN A 1 206 ? -14.528 10.278 13.829 1.00 95.44 206 ASN A O 1
ATOM 1536 N N . VAL A 1 207 ? -16.313 9.406 14.879 1.00 95.56 207 VAL A N 1
ATOM 1537 C CA . VAL A 1 207 ? -16.678 10.656 15.571 1.00 95.56 207 VAL A CA 1
ATOM 1538 C C . VAL A 1 207 ? -15.915 10.857 16.881 1.00 95.56 207 VAL A C 1
ATOM 1540 O O . VAL A 1 207 ? -16.029 11.916 17.501 1.00 95.56 207 VAL A O 1
ATOM 1543 N N . ASN A 1 208 ? -15.150 9.857 17.324 1.00 96.12 208 ASN A N 1
ATOM 1544 C CA . ASN A 1 208 ? -14.375 9.942 18.551 1.00 96.12 208 ASN A CA 1
ATOM 1545 C C . ASN A 1 208 ? -13.180 10.899 18.377 1.00 96.12 208 ASN A C 1
ATOM 1547 O O . ASN A 1 208 ? -12.317 10.646 17.534 1.00 96.12 208 ASN A O 1
ATOM 1551 N N . PRO A 1 209 ? -13.058 11.963 19.192 1.00 95.31 209 PRO A N 1
ATOM 1552 C CA . PRO A 1 209 ? -11.941 12.903 19.090 1.00 95.31 209 PRO A CA 1
ATOM 1553 C C . PRO A 1 209 ? -10.584 12.290 19.468 1.00 95.31 209 PRO A C 1
ATOM 1555 O O . PRO A 1 209 ? -9.555 12.897 19.189 1.00 95.31 209 PRO A O 1
ATOM 1558 N N . ALA A 1 210 ? -10.568 11.118 20.111 1.00 96.81 210 ALA A N 1
ATOM 1559 C CA . ALA A 1 210 ? -9.359 10.355 20.408 1.00 96.81 210 ALA A CA 1
ATOM 1560 C C . ALA A 1 210 ? -9.006 9.330 19.311 1.00 96.81 210 ALA A C 1
ATOM 1562 O O . ALA A 1 210 ? -8.157 8.466 19.537 1.00 96.81 210 ALA A O 1
ATOM 1563 N N . GLY A 1 211 ? -9.673 9.376 18.152 1.00 95.25 211 GLY A N 1
ATOM 1564 C CA . GLY A 1 211 ? -9.353 8.534 17.000 1.00 95.25 211 GLY A CA 1
ATOM 1565 C C . GLY A 1 211 ? -7.945 8.780 16.442 1.00 95.25 211 GLY A C 1
ATOM 1566 O O . GLY A 1 211 ? -7.264 9.731 16.828 1.00 95.25 211 GLY A O 1
ATOM 1567 N N . CYS A 1 212 ? -7.494 7.903 15.541 1.00 94.69 212 CYS A N 1
ATOM 1568 C CA . CYS A 1 212 ? -6.204 8.081 14.881 1.00 94.69 212 CYS A CA 1
ATOM 1569 C C . CYS A 1 212 ? -6.222 9.323 13.975 1.00 94.69 212 CYS A C 1
ATOM 1571 O O . CYS A 1 212 ? -7.260 9.593 13.358 1.00 94.69 212 CYS A O 1
ATOM 1573 N N . PRO A 1 213 ? -5.102 10.066 13.909 1.00 85.81 213 PRO A N 1
ATOM 1574 C CA . PRO A 1 213 ? -4.995 11.291 13.122 1.00 85.81 213 PRO A CA 1
ATOM 1575 C C . PRO A 1 213 ? -5.111 11.069 11.606 1.00 85.81 213 PRO A C 1
ATOM 1577 O O . PRO A 1 213 ? -4.935 9.928 11.112 1.00 85.81 213 PRO A O 1
#

Radius of gyration: 25.46 Å; chains: 1; bounding box: 82×30×60 Å

Foldseek 3Di:
DDDDDDDDDDDDDDDDWDFDPPVPPPHTWTWHFPPPDDPPDDTDTDDQDQQCPQNHRCPQALQSQFRDVVQDDPPPPSHGPRCPQQRNPLPDGPVQFLCSPDNLRDAWAAWADWDWDDDLWIKIFTDHTGSFQFKWKAKDWPVCVVVLALHATPCVVDPCRRHGMDTGNDDDDPPIDMDMFMWGDNVSNRHTGFSAADPVRHTRDHPDPRYDD

Secondary structure (DSSP, 8-state):
--------SS-------EEE-SSSSS--EEEE---SS-SS---EEE----SS-SS--TTT-SSTTS--TT---SS-SSS-GGGSS-SS-SSS-TTT-SSTTSS--SPPPPP---EEEESSSEEEE-PPPTT-SEEEEEEEETTTGGGT---EE-GGG-S-TTSSEEEE-PPPPTT--EEEEEEEEETTTTEE----B-TTSPBP----TTS--